Protein AF-A0A9P8IN24-F1 (afdb_monomer_lite)

Structure (mmCIF, N/CA/C/O backbone):
data_AF-A0A9P8IN24-F1
#
_entry.id   AF-A0A9P8IN24-F1
#
loop_
_atom_site.group_PDB
_atom_site.id
_atom_site.type_symbol
_atom_site.label_atom_id
_atom_site.label_alt_id
_atom_site.label_comp_id
_atom_site.label_asym_id
_atom_site.label_entity_id
_atom_site.label_seq_id
_atom_site.pdbx_PDB_ins_code
_atom_site.Cartn_x
_atom_site.Cartn_y
_atom_site.Cartn_z
_atom_site.occupancy
_atom_site.B_iso_or_equiv
_atom_site.auth_seq_id
_atom_site.auth_comp_id
_atom_site.auth_asym_id
_atom_site.auth_atom_id
_atom_site.pdbx_PDB_model_num
ATOM 1 N N . MET A 1 1 ? -4.190 -5.673 7.335 1.00 44.50 1 MET A N 1
ATOM 2 C CA . MET A 1 1 ? -2.999 -5.951 6.509 1.00 44.50 1 MET A CA 1
ATOM 3 C C . MET A 1 1 ? -2.130 -6.951 7.243 1.00 44.50 1 MET A C 1
ATOM 5 O O . MET A 1 1 ? -1.750 -6.686 8.377 1.00 44.50 1 MET A O 1
ATOM 9 N N . MET A 1 2 ? -1.876 -8.110 6.640 1.00 36.72 2 MET A N 1
ATOM 10 C CA . MET A 1 2 ? -1.011 -9.134 7.223 1.00 36.72 2 MET A CA 1
ATOM 11 C C . MET A 1 2 ? 0.446 -8.749 6.932 1.00 36.72 2 MET A C 1
ATOM 13 O O . MET A 1 2 ? 1.000 -9.100 5.894 1.00 36.72 2 MET A O 1
ATOM 17 N N . LEU A 1 3 ? 1.046 -7.959 7.823 1.00 47.75 3 LEU A N 1
ATOM 18 C CA . LEU A 1 3 ? 2.486 -7.701 7.822 1.00 47.75 3 LEU A CA 1
ATOM 19 C C . LEU A 1 3 ? 3.188 -9.000 8.223 1.00 47.75 3 LEU A C 1
ATOM 21 O O . LEU A 1 3 ? 3.448 -9.253 9.394 1.00 47.75 3 LEU A O 1
ATOM 25 N N . THR A 1 4 ? 3.452 -9.869 7.252 1.00 50.59 4 THR A N 1
ATOM 26 C CA . THR A 1 4 ? 4.328 -11.026 7.444 1.00 50.59 4 THR A CA 1
ATOM 27 C C . THR A 1 4 ? 5.759 -10.506 7.563 1.00 50.59 4 THR A C 1
ATOM 29 O O . THR A 1 4 ? 6.499 -10.431 6.580 1.00 50.59 4 THR A O 1
ATOM 32 N N . TYR A 1 5 ? 6.112 -10.079 8.776 1.00 53.22 5 TYR A N 1
ATOM 33 C CA . TYR A 1 5 ? 7.467 -9.743 9.200 1.00 53.22 5 TYR A CA 1
ATOM 34 C C . TYR A 1 5 ? 8.183 -11.049 9.554 1.00 53.22 5 TYR A C 1
ATOM 36 O O . TYR A 1 5 ? 8.359 -11.405 10.715 1.00 53.22 5 TYR A O 1
ATOM 44 N N . ARG A 1 6 ? 8.501 -11.835 8.525 1.00 48.81 6 ARG A N 1
ATOM 45 C CA . ARG A 1 6 ? 9.452 -12.939 8.646 1.00 48.81 6 ARG A CA 1
ATOM 46 C C . ARG A 1 6 ? 10.722 -12.479 7.957 1.00 48.81 6 ARG A C 1
ATOM 48 O O . ARG A 1 6 ? 10.637 -11.955 6.849 1.00 48.81 6 ARG A O 1
ATOM 55 N N . THR A 1 7 ? 11.863 -12.656 8.615 1.00 48.41 7 THR A N 1
ATOM 56 C CA . THR A 1 7 ? 13.175 -12.511 7.988 1.00 48.41 7 THR A CA 1
ATOM 57 C C . THR A 1 7 ? 13.209 -13.466 6.803 1.00 48.41 7 THR A C 1
ATOM 59 O O . THR A 1 7 ? 13.262 -14.687 6.958 1.00 48.41 7 THR A O 1
ATOM 62 N N . VAL A 1 8 ? 13.031 -12.916 5.605 1.00 53.28 8 VAL A N 1
ATOM 63 C CA . VAL A 1 8 ? 13.127 -13.694 4.379 1.00 53.28 8 VAL A CA 1
ATOM 64 C C . VAL A 1 8 ? 14.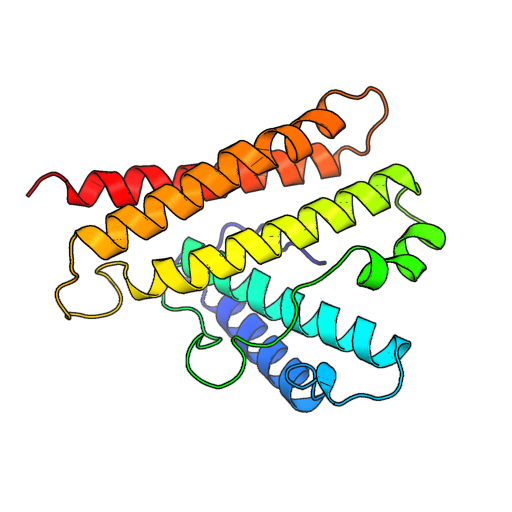601 -14.035 4.258 1.00 53.28 8 VAL A C 1
ATOM 66 O O . VAL A 1 8 ? 15.427 -13.155 4.033 1.00 53.28 8 VAL A O 1
ATOM 69 N N . SER A 1 9 ? 14.952 -15.299 4.495 1.00 53.91 9 SER A N 1
ATOM 70 C CA . SER A 1 9 ? 16.254 -15.791 4.060 1.00 53.91 9 SER A CA 1
ATOM 71 C C . SER A 1 9 ? 16.339 -15.517 2.562 1.00 53.91 9 SER A C 1
ATOM 73 O O . SER A 1 9 ? 15.400 -15.850 1.844 1.00 53.91 9 SER A O 1
ATOM 75 N N . PHE A 1 10 ? 17.426 -14.908 2.092 1.00 53.19 10 PHE A N 1
ATOM 76 C CA . PHE A 1 10 ? 17.627 -14.538 0.684 1.00 53.19 10 PHE A CA 1
ATOM 77 C C . PHE A 1 10 ? 17.391 -15.710 -0.298 1.00 53.19 10 PHE A C 1
ATOM 79 O O . PHE A 1 10 ? 17.065 -15.503 -1.463 1.00 53.19 10 PHE A O 1
ATOM 86 N N . MET A 1 11 ? 17.484 -16.953 0.190 1.00 52.72 11 MET A N 1
ATOM 87 C CA . MET A 1 11 ? 17.257 -18.183 -0.575 1.00 52.72 11 MET A CA 1
ATOM 88 C C . MET A 1 11 ? 15.786 -18.645 -0.618 1.00 52.72 11 MET A C 1
ATOM 90 O O . MET A 1 11 ? 15.438 -19.516 -1.417 1.00 52.72 11 MET A O 1
ATOM 94 N N . ASP A 1 12 ? 14.905 -18.098 0.224 1.00 65.69 12 ASP A N 1
ATOM 95 C CA . ASP A 1 12 ? 13.497 -18.490 0.285 1.00 65.69 12 ASP A CA 1
ATOM 96 C C . ASP A 1 12 ? 12.665 -17.685 -0.724 1.00 65.69 12 ASP A C 1
ATOM 98 O O . ASP A 1 12 ? 12.247 -16.559 -0.466 1.00 65.69 12 ASP A O 1
ATOM 102 N N . LYS A 1 13 ? 12.392 -18.279 -1.892 1.00 68.06 13 LYS A N 1
ATOM 103 C CA . LYS A 1 13 ? 11.553 -17.678 -2.947 1.00 68.06 13 LYS A CA 1
ATOM 104 C C . LYS A 1 13 ? 10.049 -17.726 -2.640 1.00 68.06 13 LYS A C 1
ATOM 106 O O . LYS A 1 13 ? 9.251 -17.181 -3.405 1.00 68.06 13 LYS A O 1
ATOM 111 N N . LYS A 1 14 ? 9.627 -18.356 -1.536 1.00 78.19 14 LYS A N 1
ATOM 112 C CA . LYS A 1 14 ? 8.202 -18.491 -1.179 1.00 78.19 14 LYS A CA 1
ATOM 113 C C . LYS A 1 14 ? 7.473 -17.146 -1.046 1.00 78.19 14 LYS A C 1
ATOM 115 O O . LYS A 1 14 ? 6.341 -17.069 -1.520 1.00 78.19 14 LYS A O 1
ATOM 120 N N . PRO A 1 15 ? 8.050 -16.074 -0.462 1.00 79.69 15 PRO A N 1
ATOM 121 C CA . PRO A 1 15 ? 7.359 -14.789 -0.347 1.00 79.69 15 PRO A CA 1
ATOM 122 C C . PRO A 1 15 ? 7.068 -14.141 -1.702 1.00 79.69 15 PRO A C 1
ATOM 124 O O . PRO A 1 15 ? 5.980 -13.600 -1.880 1.00 79.69 15 PRO A O 1
ATOM 127 N N . LEU A 1 16 ? 7.994 -14.246 -2.663 1.00 81.00 16 LEU A N 1
ATOM 128 C CA . LEU A 1 16 ? 7.791 -13.770 -4.036 1.00 81.00 16 LEU A CA 1
ATOM 129 C C . LEU A 1 16 ? 6.712 -14.582 -4.758 1.00 81.00 16 LEU A C 1
ATOM 131 O O . LEU A 1 16 ? 5.864 -14.009 -5.433 1.00 81.00 16 LEU A O 1
ATOM 135 N N . TYR A 1 17 ? 6.703 -15.905 -4.573 1.00 84.88 17 TYR A N 1
ATOM 136 C CA . TYR A 1 17 ? 5.678 -16.784 -5.140 1.00 84.88 17 TYR A CA 1
ATOM 137 C C . TYR A 1 17 ? 4.268 -16.417 -4.648 1.00 84.88 17 TYR A C 1
ATOM 139 O O . TYR A 1 17 ? 3.369 -16.175 -5.452 1.00 84.88 17 TYR A O 1
ATOM 147 N N . TRP A 1 18 ? 4.080 -16.291 -3.331 1.00 86.50 18 TRP A N 1
ATOM 148 C CA . TRP A 1 18 ? 2.784 -15.909 -2.760 1.00 86.50 18 TRP A CA 1
ATOM 149 C C . TRP A 1 18 ? 2.367 -14.488 -3.131 1.00 86.50 18 TRP A C 1
ATOM 151 O O . TRP A 1 18 ? 1.181 -14.228 -3.346 1.00 86.50 18 TRP A O 1
ATOM 161 N N . LEU A 1 19 ? 3.328 -13.569 -3.235 1.00 88.50 19 LEU A N 1
ATOM 162 C CA . LEU A 1 19 ? 3.063 -12.220 -3.713 1.00 88.50 19 LEU A CA 1
ATOM 163 C C . LEU A 1 19 ? 2.602 -12.234 -5.176 1.00 88.50 19 LEU A C 1
ATOM 165 O O . LEU A 1 19 ? 1.600 -11.599 -5.491 1.00 88.50 19 LEU A O 1
ATOM 169 N N . SER A 1 20 ? 3.274 -12.989 -6.047 1.00 88.31 20 SER A N 1
ATOM 170 C CA . SER A 1 20 ? 2.897 -13.134 -7.458 1.00 88.31 20 SER A CA 1
ATOM 171 C C . SER A 1 20 ? 1.467 -13.662 -7.609 1.00 88.31 20 SER A C 1
ATOM 173 O O . SER A 1 20 ? 0.666 -13.078 -8.340 1.00 88.31 20 SER A O 1
ATOM 175 N N . ILE A 1 21 ? 1.102 -14.685 -6.830 1.00 90.31 21 ILE A N 1
ATOM 176 C CA . ILE A 1 21 ? -0.271 -15.206 -6.770 1.00 90.31 21 ILE A CA 1
ATOM 177 C C . ILE A 1 21 ? -1.257 -14.134 -6.294 1.00 90.31 21 ILE A C 1
ATOM 179 O O . ILE A 1 21 ? -2.326 -13.966 -6.877 1.00 90.31 21 ILE A O 1
ATOM 183 N N . SER A 1 22 ? -0.906 -13.388 -5.248 1.00 89.50 22 SER A N 1
ATOM 184 C CA . SER A 1 22 ? -1.769 -12.332 -4.704 1.00 89.50 22 SER A CA 1
ATOM 185 C C . SER A 1 22 ? -2.013 -11.221 -5.728 1.00 89.50 22 SER A C 1
ATOM 187 O O . SER A 1 22 ? -3.149 -10.782 -5.899 1.00 89.50 22 SER A O 1
ATOM 189 N N . ILE A 1 23 ? -0.970 -10.811 -6.458 1.00 89.94 23 ILE A N 1
ATOM 190 C CA . ILE A 1 23 ? -1.066 -9.839 -7.555 1.00 89.94 23 ILE A CA 1
ATOM 191 C C . ILE A 1 23 ? -1.951 -10.388 -8.676 1.00 89.94 23 ILE A C 1
ATOM 193 O O . ILE A 1 23 ? -2.782 -9.650 -9.204 1.00 89.94 23 ILE A O 1
ATOM 197 N N . HIS A 1 24 ? -1.799 -11.667 -9.031 1.00 90.62 24 HIS A N 1
ATOM 198 C CA . HIS A 1 24 ? -2.633 -12.312 -10.042 1.00 90.62 24 HIS A CA 1
ATOM 199 C C . HIS A 1 24 ? -4.115 -12.255 -9.656 1.00 90.62 24 HIS A C 1
ATOM 201 O O . HIS A 1 24 ? -4.908 -11.698 -10.409 1.00 90.62 24 HIS A O 1
ATOM 207 N N . TYR A 1 25 ? -4.479 -12.708 -8.453 1.00 92.69 25 TYR A N 1
ATOM 208 C CA . TYR A 1 25 ? -5.866 -12.649 -7.983 1.00 92.69 25 TYR A CA 1
ATOM 209 C C . TYR A 1 25 ? -6.401 -11.220 -7.862 1.00 92.69 25 TYR A C 1
ATOM 211 O O . TYR A 1 25 ? -7.556 -10.968 -8.199 1.00 92.69 25 TYR A O 1
ATOM 219 N N . ALA A 1 26 ? -5.574 -10.266 -7.425 1.00 91.31 26 ALA A N 1
ATOM 220 C CA . ALA A 1 26 ? -5.965 -8.861 -7.390 1.00 91.31 26 ALA A CA 1
ATOM 221 C C . ALA A 1 26 ? -6.275 -8.331 -8.800 1.00 91.31 26 ALA A C 1
ATOM 223 O O . ALA A 1 26 ? -7.262 -7.621 -8.985 1.00 91.31 26 ALA A O 1
ATOM 224 N N . LYS A 1 27 ? -5.482 -8.706 -9.812 1.00 90.00 27 LYS A N 1
ATOM 225 C CA . LYS A 1 27 ? -5.756 -8.358 -11.213 1.00 90.00 27 LYS A CA 1
ATOM 226 C C . LYS A 1 27 ? -7.018 -9.038 -11.741 1.00 90.00 27 LYS A C 1
ATOM 228 O O . LYS A 1 27 ? -7.811 -8.355 -12.373 1.00 90.00 27 LYS A O 1
ATOM 233 N N . SER A 1 28 ? -7.233 -10.318 -11.433 1.00 91.81 28 SER A N 1
ATOM 234 C CA . SER A 1 28 ? -8.449 -11.057 -11.807 1.00 91.81 28 SER A CA 1
ATOM 235 C C . SER A 1 28 ? -9.725 -10.474 -11.192 1.00 91.81 28 SER A C 1
ATOM 237 O O . SER A 1 28 ? -10.796 -10.625 -11.763 1.00 91.81 28 SER A O 1
ATOM 239 N N . ALA A 1 29 ? -9.619 -9.804 -10.043 1.00 90.69 29 ALA A N 1
ATOM 240 C CA . ALA A 1 29 ? -10.719 -9.080 -9.405 1.00 90.69 29 ALA A CA 1
ATOM 241 C C . ALA A 1 29 ? -10.854 -7.617 -9.883 1.00 90.69 29 ALA A C 1
ATOM 243 O O . ALA A 1 29 ? -11.542 -6.827 -9.240 1.00 90.69 29 ALA A O 1
ATOM 244 N N . ASP A 1 30 ? -10.152 -7.219 -10.950 1.00 89.06 30 ASP A N 1
ATOM 245 C CA . ASP A 1 30 ? -10.062 -5.838 -11.446 1.00 89.06 30 ASP A CA 1
ATOM 246 C C . ASP A 1 30 ? -9.597 -4.818 -10.395 1.00 89.06 30 ASP A C 1
ATOM 248 O O . ASP A 1 30 ? -9.884 -3.624 -10.492 1.00 89.06 30 ASP A O 1
ATOM 252 N N . ALA A 1 31 ? -8.830 -5.249 -9.388 1.00 88.12 31 ALA A N 1
ATOM 253 C CA . ALA A 1 31 ? -8.402 -4.355 -8.315 1.00 88.12 31 ALA A CA 1
ATOM 254 C C . ALA A 1 31 ? -7.477 -3.240 -8.814 1.00 88.12 31 ALA A C 1
ATOM 256 O O . ALA A 1 31 ? -7.505 -2.146 -8.269 1.00 88.12 31 ALA A O 1
ATOM 257 N N . HIS A 1 32 ? -6.705 -3.492 -9.873 1.00 86.56 32 HIS A N 1
ATOM 258 C CA . HIS A 1 32 ? -5.886 -2.487 -10.557 1.00 86.56 32 HIS A CA 1
ATOM 259 C C . HIS A 1 32 ? -6.717 -1.385 -11.244 1.00 86.56 32 HIS A C 1
ATOM 261 O O . HIS A 1 32 ? -6.263 -0.254 -11.347 1.00 86.56 32 HIS A O 1
ATOM 267 N N . ARG A 1 33 ? -7.970 -1.678 -11.621 1.00 86.31 33 ARG A N 1
ATOM 268 C CA . ARG A 1 33 ? -8.917 -0.743 -12.257 1.00 86.31 33 ARG A CA 1
ATOM 269 C C . ARG A 1 33 ? -10.019 -0.293 -11.302 1.00 86.31 33 ARG A C 1
ATOM 271 O O . ARG A 1 33 ? -11.137 0.013 -11.707 1.00 86.31 33 ARG A O 1
ATOM 278 N N . TYR A 1 34 ? -9.725 -0.237 -10.002 1.00 85.81 34 TYR A N 1
ATOM 279 C CA . TYR A 1 34 ? -10.711 0.125 -8.977 1.00 85.81 34 TYR A CA 1
ATOM 280 C C . TYR A 1 34 ? -11.407 1.476 -9.245 1.00 85.81 34 TYR A C 1
ATOM 282 O O . TYR A 1 34 ? -12.506 1.711 -8.745 1.00 85.81 34 TYR A O 1
ATOM 290 N N . TYR A 1 35 ? -10.778 2.384 -10.001 1.00 83.50 35 TYR A N 1
ATOM 291 C CA . TYR A 1 35 ? -11.337 3.687 -10.358 1.00 83.50 35 TYR A CA 1
ATOM 292 C C . TYR A 1 35 ? -12.544 3.598 -11.298 1.00 83.50 35 TYR A C 1
ATOM 294 O O . TYR A 1 35 ? -13.409 4.468 -11.200 1.00 83.50 35 TYR A O 1
ATOM 302 N N . GLU A 1 36 ? -12.635 2.546 -12.118 1.00 86.12 36 GLU A N 1
ATOM 303 C CA . GLU A 1 36 ? -13.737 2.286 -13.059 1.00 86.12 36 GLU A CA 1
ATOM 304 C C . GLU A 1 36 ? -15.015 1.807 -12.351 1.00 86.12 36 GLU A C 1
ATOM 306 O O . GLU A 1 36 ? -16.106 1.823 -12.922 1.00 86.12 36 GLU A O 1
ATOM 311 N N . LYS A 1 37 ? -14.909 1.383 -11.086 1.00 85.31 37 LYS A N 1
ATOM 312 C CA . LYS A 1 37 ? -16.044 0.863 -10.318 1.00 85.31 37 LYS A CA 1
ATOM 313 C C . LYS A 1 37 ? -16.949 2.001 -9.841 1.00 85.31 37 LYS A C 1
ATOM 315 O O . LYS A 1 37 ? -16.492 2.962 -9.217 1.00 85.31 37 LYS A O 1
ATOM 320 N N . GLN A 1 38 ? -18.250 1.849 -10.091 1.00 81.12 38 GLN A N 1
ATOM 321 C CA . GLN A 1 38 ? -19.279 2.814 -9.693 1.00 81.12 38 GLN A CA 1
ATOM 322 C C . GLN A 1 38 ? -19.643 2.709 -8.203 1.00 81.12 38 GLN A C 1
ATOM 324 O O . GLN A 1 38 ? -19.851 3.733 -7.550 1.00 81.12 38 GLN A O 1
ATOM 329 N N . ASP A 1 39 ? -19.686 1.495 -7.634 1.00 84.00 39 ASP A N 1
ATOM 330 C CA . ASP A 1 39 ? -19.956 1.326 -6.202 1.00 84.00 39 ASP A CA 1
ATOM 331 C C . ASP A 1 39 ? -18.776 1.844 -5.366 1.00 84.00 39 ASP A C 1
ATOM 333 O O . ASP A 1 39 ? -17.676 1.285 -5.358 1.00 84.00 39 ASP A O 1
ATOM 337 N N . THR A 1 40 ? -19.032 2.898 -4.587 1.00 83.75 40 THR A N 1
ATOM 338 C CA . THR A 1 40 ? -18.044 3.505 -3.686 1.00 83.75 40 THR A CA 1
ATOM 339 C C . THR A 1 40 ? -17.514 2.541 -2.626 1.00 83.75 40 THR A C 1
ATOM 341 O O . THR A 1 40 ? -16.426 2.767 -2.090 1.00 83.75 40 THR A O 1
ATOM 344 N N . ARG A 1 41 ? -18.270 1.500 -2.257 1.00 85.75 41 ARG A N 1
ATOM 345 C CA . ARG A 1 41 ? -17.850 0.525 -1.250 1.00 85.75 41 ARG A CA 1
ATOM 346 C C . ARG A 1 41 ? -16.927 -0.523 -1.860 1.00 85.75 41 ARG A C 1
ATOM 348 O O . ARG A 1 41 ? -15.833 -0.722 -1.335 1.00 85.75 41 ARG A O 1
ATOM 355 N N . GLU A 1 42 ? -17.329 -1.142 -2.966 1.00 87.56 42 GLU A N 1
ATOM 356 C CA . GLU A 1 42 ? -16.487 -2.073 -3.726 1.00 87.56 42 GLU A CA 1
ATOM 357 C C . GLU A 1 42 ? -15.174 -1.410 -4.168 1.00 87.56 42 GLU A C 1
ATOM 359 O O . GLU A 1 42 ? -14.092 -1.939 -3.904 1.00 87.56 42 GLU A O 1
ATOM 364 N N . LYS A 1 43 ? -15.254 -0.183 -4.702 1.00 88.88 43 LYS A N 1
ATOM 365 C CA . LYS A 1 43 ? -14.096 0.648 -5.059 1.00 88.88 43 LYS A CA 1
ATOM 366 C C . LYS A 1 43 ? -13.098 0.781 -3.912 1.00 88.88 43 LYS A C 1
ATOM 368 O O . LYS A 1 43 ? -11.900 0.605 -4.116 1.00 88.88 43 LYS A O 1
ATOM 373 N N . ARG A 1 44 ? -13.572 1.051 -2.690 1.00 89.00 44 ARG A N 1
ATOM 374 C CA . ARG A 1 44 ? -12.714 1.169 -1.498 1.00 89.00 44 ARG A CA 1
ATOM 375 C C . ARG A 1 44 ? -12.027 -0.148 -1.149 1.00 89.00 44 ARG A C 1
ATOM 377 O O . ARG A 1 44 ? -10.847 -0.136 -0.809 1.00 89.00 44 ARG A O 1
ATOM 384 N N . TYR A 1 45 ? -12.727 -1.277 -1.241 1.00 89.62 45 TYR A N 1
ATOM 385 C CA . TYR A 1 45 ? -12.131 -2.586 -0.965 1.00 89.62 45 TYR A CA 1
ATOM 386 C C . TYR A 1 45 ? -11.067 -2.967 -1.994 1.00 89.62 45 TYR A C 1
ATOM 388 O O . TYR A 1 45 ? -9.967 -3.358 -1.605 1.00 89.62 45 TYR A O 1
ATOM 396 N N . LEU A 1 46 ? -11.362 -2.786 -3.281 1.00 90.50 46 LEU A N 1
ATOM 397 C CA . LEU A 1 46 ? -10.431 -3.063 -4.373 1.00 90.50 46 LEU A CA 1
ATOM 398 C C . LEU A 1 46 ? -9.201 -2.157 -4.313 1.00 90.50 46 LEU A C 1
ATOM 400 O O . LEU A 1 46 ? -8.076 -2.644 -4.399 1.00 90.50 46 LEU A O 1
ATOM 404 N N . LYS A 1 47 ? -9.400 -0.863 -4.038 1.00 90.44 47 LYS A N 1
ATOM 405 C CA . LYS A 1 47 ? -8.307 0.090 -3.830 1.00 90.44 47 LYS A CA 1
ATOM 406 C C . LYS A 1 47 ? -7.384 -0.349 -2.694 1.00 90.44 47 LYS A C 1
ATOM 408 O O . LYS A 1 47 ? -6.169 -0.390 -2.867 1.00 90.44 47 LYS A O 1
ATOM 413 N N . ARG A 1 48 ? -7.942 -0.725 -1.536 1.00 90.69 48 ARG A N 1
ATOM 414 C CA . ARG A 1 48 ? -7.145 -1.248 -0.414 1.00 90.69 48 ARG A CA 1
ATOM 415 C C . ARG A 1 48 ? -6.408 -2.526 -0.792 1.00 90.69 48 ARG A C 1
ATOM 417 O O . ARG A 1 48 ? -5.234 -2.636 -0.466 1.00 90.69 48 ARG A O 1
ATOM 424 N N . LEU A 1 49 ? -7.068 -3.470 -1.462 1.00 90.69 49 LEU A N 1
ATOM 425 C CA . LEU A 1 49 ? -6.457 -4.729 -1.890 1.00 90.69 49 LEU A CA 1
ATOM 426 C C . LEU A 1 49 ? -5.263 -4.488 -2.823 1.00 90.69 49 LEU A C 1
ATOM 428 O O . LEU A 1 49 ? -4.196 -5.067 -2.622 1.00 90.69 49 LEU A O 1
ATOM 432 N N . TRP A 1 50 ? -5.427 -3.598 -3.801 1.00 91.25 50 TRP A N 1
ATOM 433 C CA . TRP A 1 50 ? -4.383 -3.261 -4.761 1.00 91.25 50 TRP A CA 1
ATOM 434 C C . TRP A 1 50 ? -3.174 -2.605 -4.092 1.00 91.25 50 TRP A C 1
ATOM 436 O O . TRP A 1 50 ? -2.051 -3.091 -4.223 1.00 91.25 50 TRP A O 1
ATOM 446 N N . TRP A 1 51 ? -3.406 -1.577 -3.273 1.00 89.81 51 TRP A N 1
ATOM 447 C CA . TRP A 1 51 ? -2.337 -0.899 -2.538 1.00 89.81 51 TRP A CA 1
ATOM 448 C C . TRP A 1 51 ? -1.662 -1.796 -1.487 1.00 89.81 51 TRP A C 1
ATOM 450 O O . TRP A 1 51 ? -0.468 -1.647 -1.245 1.00 89.81 51 TRP A O 1
ATOM 460 N N . CYS A 1 52 ? -2.362 -2.792 -0.920 1.00 89.12 52 CYS A N 1
ATOM 461 C CA . CYS A 1 52 ? -1.717 -3.836 -0.110 1.00 89.12 52 CYS A CA 1
ATOM 462 C C . CYS A 1 52 ? -0.684 -4.627 -0.925 1.00 89.12 52 CYS A C 1
ATOM 464 O O . CYS A 1 52 ? 0.397 -4.922 -0.415 1.00 89.12 52 CYS A O 1
ATOM 466 N N . CYS A 1 53 ? -1.022 -4.990 -2.167 1.00 89.50 53 CYS A N 1
ATOM 467 C CA . CYS A 1 53 ? -0.132 -5.747 -3.042 1.00 89.50 53 CYS A CA 1
ATOM 468 C C . CYS A 1 53 ? 1.083 -4.908 -3.447 1.00 89.50 53 CYS A C 1
ATOM 470 O O . CYS A 1 53 ? 2.203 -5.396 -3.328 1.00 89.50 53 CYS A O 1
ATOM 472 N N . ILE A 1 54 ? 0.872 -3.643 -3.835 1.00 87.25 54 ILE A N 1
ATOM 473 C CA . ILE A 1 54 ? 1.957 -2.702 -4.159 1.00 87.25 54 ILE A CA 1
ATOM 474 C C . ILE A 1 54 ? 2.888 -2.535 -2.961 1.00 87.25 54 ILE A C 1
ATOM 476 O O . ILE A 1 54 ? 4.086 -2.770 -3.079 1.00 87.25 54 ILE A O 1
ATOM 480 N N . LEU A 1 55 ? 2.352 -2.192 -1.788 1.00 86.25 55 LEU A N 1
ATOM 481 C CA . LEU A 1 55 ? 3.169 -1.980 -0.597 1.00 86.25 55 LEU A CA 1
ATOM 482 C C . LEU A 1 55 ? 4.012 -3.218 -0.261 1.00 86.25 55 LEU A C 1
ATOM 484 O O . LEU A 1 55 ? 5.203 -3.113 0.035 1.00 86.25 55 LEU A O 1
ATOM 488 N N . ARG A 1 56 ? 3.405 -4.409 -0.328 1.00 85.81 56 ARG A N 1
ATOM 489 C CA . ARG A 1 56 ? 4.109 -5.663 -0.046 1.00 85.81 56 ARG A CA 1
ATOM 490 C C . ARG A 1 56 ? 5.197 -5.957 -1.075 1.00 85.81 56 ARG A C 1
ATOM 492 O O . ARG A 1 56 ? 6.260 -6.429 -0.682 1.00 85.81 56 ARG A O 1
ATOM 499 N N . ASP A 1 57 ? 4.934 -5.677 -2.346 1.00 86.56 57 ASP A N 1
ATOM 500 C CA . ASP A 1 57 ? 5.894 -5.811 -3.439 1.00 86.56 57 ASP A CA 1
ATOM 501 C C . ASP A 1 57 ? 7.108 -4.905 -3.243 1.00 86.56 57 ASP A C 1
ATOM 503 O O . ASP A 1 57 ? 8.235 -5.383 -3.276 1.00 86.56 57 ASP A O 1
ATOM 507 N N . ARG A 1 58 ? 6.894 -3.631 -2.906 1.00 85.19 58 ARG A N 1
ATOM 508 C CA . ARG A 1 58 ? 7.976 -2.660 -2.681 1.00 85.19 58 ARG A CA 1
ATOM 509 C C . ARG A 1 58 ? 8.829 -2.994 -1.458 1.00 85.19 58 ARG A C 1
ATOM 511 O O . ARG A 1 58 ? 10.051 -2.936 -1.532 1.00 85.19 58 ARG A O 1
ATOM 518 N N . ILE A 1 59 ? 8.207 -3.421 -0.357 1.00 82.88 59 ILE A N 1
ATOM 519 C CA . ILE A 1 59 ? 8.939 -3.867 0.841 1.00 82.88 59 ILE A CA 1
ATOM 520 C C . ILE A 1 59 ? 9.749 -5.139 0.552 1.00 82.88 59 ILE A C 1
ATOM 522 O O . ILE A 1 59 ? 10.886 -5.257 1.006 1.00 82.88 59 ILE A O 1
ATOM 526 N N . LEU A 1 60 ? 9.184 -6.104 -0.186 1.00 82.00 60 LEU A N 1
ATOM 527 C CA . LEU A 1 60 ? 9.903 -7.331 -0.544 1.00 82.00 60 LEU A CA 1
ATOM 528 C C . LEU A 1 60 ? 11.039 -7.061 -1.530 1.00 82.00 60 LEU A C 1
ATOM 530 O O . LEU A 1 60 ? 12.118 -7.615 -1.358 1.00 82.00 60 LEU A O 1
ATOM 534 N N . ALA A 1 61 ? 10.821 -6.189 -2.507 1.00 81.00 61 ALA A N 1
ATOM 535 C CA . ALA A 1 61 ? 11.833 -5.751 -3.455 1.00 81.00 61 ALA A CA 1
ATOM 536 C C . ALA A 1 61 ? 12.997 -5.037 -2.748 1.00 81.00 61 ALA A C 1
ATOM 538 O O . ALA A 1 61 ? 14.155 -5.352 -3.018 1.00 81.00 61 ALA A O 1
ATOM 539 N N . LEU A 1 62 ? 12.701 -4.184 -1.758 1.00 78.94 62 LEU A N 1
ATOM 540 C CA . LEU A 1 62 ? 13.711 -3.586 -0.884 1.00 78.94 62 LEU A CA 1
ATOM 541 C C . LEU A 1 62 ? 14.492 -4.649 -0.102 1.00 78.94 62 LEU A C 1
ATOM 543 O O . LEU A 1 62 ? 15.718 -4.619 -0.083 1.00 78.94 62 LEU A O 1
ATOM 547 N N . ALA A 1 63 ? 13.800 -5.603 0.522 1.00 76.88 63 ALA A N 1
ATOM 548 C CA . ALA A 1 63 ? 14.435 -6.633 1.342 1.00 76.88 63 ALA A CA 1
ATOM 549 C C . ALA A 1 63 ? 15.281 -7.632 0.529 1.00 76.88 63 ALA A C 1
ATOM 551 O O . ALA A 1 63 ? 16.281 -8.142 1.031 1.00 76.88 63 ALA A O 1
ATOM 552 N N . LEU A 1 64 ? 14.866 -7.934 -0.704 1.00 76.75 64 LEU A N 1
ATOM 553 C CA . LEU A 1 64 ? 15.515 -8.902 -1.592 1.00 76.75 64 LEU A CA 1
ATOM 554 C C . LEU A 1 64 ? 16.460 -8.261 -2.606 1.00 76.75 64 LEU A C 1
ATOM 556 O O . LEU A 1 64 ? 17.107 -8.995 -3.348 1.00 76.75 64 LEU A O 1
ATOM 560 N N . HIS A 1 65 ? 16.557 -6.930 -2.627 1.00 72.75 65 HIS A N 1
ATOM 561 C CA . HIS A 1 65 ? 17.375 -6.179 -3.579 1.00 72.75 65 HIS A CA 1
ATOM 562 C C . HIS A 1 65 ? 17.048 -6.483 -5.043 1.00 72.75 65 HIS A C 1
ATOM 564 O O . HIS A 1 65 ? 17.931 -6.690 -5.874 1.00 72.75 65 HIS A O 1
ATOM 570 N N . GLN A 1 66 ? 15.761 -6.566 -5.354 1.00 74.44 66 GLN A N 1
ATOM 571 C CA . GLN A 1 66 ? 15.282 -6.905 -6.688 1.00 74.44 66 GLN A CA 1
ATOM 572 C C . GLN A 1 66 ? 14.349 -5.825 -7.208 1.00 74.44 66 GLN A C 1
ATOM 574 O O . GLN A 1 66 ? 13.822 -5.014 -6.447 1.00 74.44 66 GLN A O 1
ATOM 579 N N . SER A 1 67 ? 14.112 -5.835 -8.518 1.00 76.62 67 SER A N 1
ATOM 580 C CA . SER A 1 67 ? 13.060 -5.012 -9.098 1.00 76.62 67 SER A CA 1
ATOM 581 C C . SER A 1 67 ? 11.699 -5.432 -8.538 1.00 76.62 67 SER A C 1
ATOM 583 O O . SER A 1 67 ? 11.430 -6.632 -8.429 1.00 76.62 67 SER A O 1
ATOM 585 N N . PRO A 1 68 ? 10.815 -4.474 -8.235 1.00 81.94 68 PRO A N 1
ATOM 586 C CA . PRO A 1 68 ? 9.441 -4.792 -7.886 1.00 81.94 68 PRO A CA 1
ATOM 587 C C . PRO A 1 68 ? 8.715 -5.540 -9.015 1.00 81.94 68 PRO A C 1
ATOM 589 O O . PRO A 1 68 ? 8.931 -5.259 -10.196 1.00 81.94 68 PRO A O 1
ATOM 592 N N . LEU A 1 69 ? 7.821 -6.469 -8.666 1.00 81.25 69 LEU A N 1
ATOM 593 C CA . LEU A 1 69 ? 7.017 -7.233 -9.626 1.00 81.25 69 LEU A CA 1
ATOM 594 C C . LEU A 1 69 ? 5.945 -6.363 -10.298 1.00 81.25 69 LEU A C 1
ATOM 596 O O . LEU A 1 69 ? 5.578 -6.596 -11.452 1.00 81.25 69 LEU A O 1
ATOM 600 N N . VAL A 1 70 ? 5.410 -5.369 -9.584 1.00 81.25 70 VAL A N 1
ATOM 601 C CA . VAL A 1 70 ? 4.446 -4.409 -10.132 1.00 81.25 70 VAL A CA 1
ATOM 602 C C . VAL A 1 70 ? 5.218 -3.268 -10.792 1.00 81.25 70 VAL A C 1
ATOM 604 O O . VAL A 1 70 ? 5.757 -2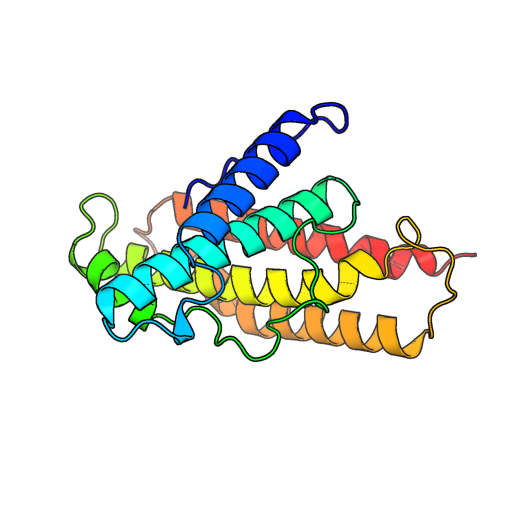.401 -10.104 1.00 81.25 70 VAL A O 1
ATOM 607 N N . ASN A 1 71 ? 5.269 -3.269 -12.126 1.00 69.06 71 ASN A N 1
ATOM 608 C CA . ASN A 1 71 ? 6.012 -2.277 -12.903 1.00 69.06 71 ASN A CA 1
ATOM 609 C C . ASN A 1 71 ? 5.391 -0.864 -12.765 1.00 69.06 71 ASN A C 1
ATOM 611 O O . ASN A 1 71 ? 4.200 -0.719 -13.054 1.00 69.06 71 ASN A O 1
ATOM 615 N N . PRO A 1 72 ? 6.165 0.166 -12.372 1.00 54.25 72 PRO A N 1
ATOM 616 C CA . PRO A 1 72 ? 5.687 1.550 -12.290 1.00 54.25 72 PRO A CA 1
ATOM 617 C C . PRO A 1 72 ? 5.272 2.152 -13.645 1.00 54.25 72 PRO A C 1
ATOM 619 O O . PRO A 1 72 ? 4.368 2.978 -13.687 1.00 54.25 72 PRO A O 1
ATOM 622 N N . GLY A 1 73 ? 5.874 1.722 -14.761 1.00 48.88 73 GLY A N 1
ATOM 623 C CA . GLY A 1 73 ? 5.677 2.364 -16.071 1.00 48.88 73 GLY A CA 1
ATOM 624 C C . GLY A 1 73 ? 4.557 1.796 -16.946 1.00 48.88 73 GLY A C 1
ATOM 625 O O . GLY A 1 73 ? 4.354 2.282 -18.052 1.00 48.88 73 GLY A O 1
ATOM 626 N N . ALA A 1 74 ? 3.862 0.741 -16.511 1.00 46.50 74 ALA A N 1
ATOM 627 C CA . ALA A 1 74 ? 3.027 -0.039 -17.423 1.00 46.50 74 ALA A CA 1
ATOM 628 C C . ALA A 1 74 ? 1.537 0.323 -17.444 1.00 46.50 74 ALA A C 1
ATOM 630 O O . ALA A 1 74 ? 0.884 -0.209 -18.331 1.00 46.50 74 ALA A O 1
ATOM 631 N N . ASN A 1 75 ? 0.986 1.147 -16.526 1.00 44.09 75 ASN A N 1
ATOM 632 C CA . ASN A 1 75 ? -0.387 1.664 -16.717 1.00 44.09 75 ASN A CA 1
ATOM 633 C C . ASN A 1 75 ? -0.964 2.724 -15.748 1.00 44.09 75 ASN A C 1
ATOM 635 O O . ASN A 1 75 ? -1.985 3.289 -16.114 1.00 44.09 75 ASN A O 1
ATOM 639 N N . ASP A 1 76 ? -0.437 3.015 -14.548 1.00 49.44 76 ASP A N 1
ATOM 640 C CA . ASP A 1 76 ? -1.321 3.592 -13.502 1.00 49.44 76 ASP A CA 1
ATOM 641 C C . ASP A 1 76 ? -0.735 4.712 -12.607 1.00 49.44 76 ASP A C 1
ATOM 643 O O . ASP A 1 76 ? -1.193 4.894 -11.479 1.00 49.44 76 ASP A O 1
ATOM 647 N N . THR A 1 77 ? 0.207 5.543 -13.071 1.00 46.34 77 THR A N 1
ATOM 648 C CA . THR A 1 77 ? 0.716 6.699 -12.279 1.00 46.34 77 THR A CA 1
ATOM 649 C C . THR A 1 77 ? -0.341 7.792 -12.012 1.00 46.34 77 THR A C 1
ATOM 651 O O . THR A 1 77 ? -0.083 8.751 -11.294 1.00 46.34 77 THR A O 1
ATOM 654 N N . SER A 1 78 ? -1.556 7.661 -12.559 1.00 53.97 78 SER A N 1
ATOM 655 C CA . SER A 1 78 ? -2.692 8.567 -12.306 1.00 53.97 78 SER A CA 1
ATOM 656 C C . SER A 1 78 ? -3.684 8.030 -11.257 1.00 53.97 78 SER A C 1
ATOM 658 O O . SER A 1 78 ? -4.693 8.665 -10.945 1.00 53.97 78 SER A O 1
ATOM 660 N N . CYS A 1 79 ? -3.425 6.852 -10.683 1.00 65.62 79 CYS A N 1
ATOM 661 C CA . CYS A 1 79 ? -4.328 6.243 -9.714 1.00 65.62 79 CYS A CA 1
ATOM 662 C C . CYS A 1 79 ? -4.205 6.899 -8.324 1.00 65.62 79 CYS A C 1
ATOM 664 O O . CYS A 1 79 ? -3.137 6.838 -7.716 1.00 65.62 79 CYS A O 1
ATOM 666 N N . PRO A 1 80 ? -5.291 7.451 -7.746 1.00 76.12 80 PRO A N 1
ATOM 667 C CA . PRO A 1 80 ? -5.223 8.114 -6.447 1.00 76.12 80 PRO A CA 1
ATOM 668 C C . PRO A 1 80 ? -4.797 7.155 -5.325 1.00 76.12 80 PRO A C 1
ATOM 670 O O . PRO A 1 80 ? -5.373 6.082 -5.135 1.00 76.12 80 PRO A O 1
ATOM 673 N N . MET A 1 81 ? -3.825 7.572 -4.516 1.00 82.75 81 MET A N 1
ATOM 674 C CA . MET A 1 81 ? -3.350 6.802 -3.365 1.00 82.75 81 MET A CA 1
ATOM 675 C C . MET A 1 81 ? -4.439 6.606 -2.295 1.00 82.75 81 MET A C 1
ATOM 677 O O . MET A 1 81 ? -5.473 7.284 -2.292 1.00 82.75 81 MET A O 1
ATOM 681 N N . LEU A 1 82 ? -4.244 5.636 -1.394 1.00 87.38 82 LEU A N 1
ATOM 682 C CA . LEU A 1 82 ? -5.106 5.429 -0.230 1.00 87.38 82 LEU A CA 1
ATOM 683 C C . LEU A 1 82 ? -5.276 6.705 0.602 1.00 87.38 82 LEU A C 1
ATOM 685 O O . LEU A 1 82 ? -4.339 7.448 0.853 1.00 87.38 82 LEU A O 1
ATOM 689 N N . SER A 1 83 ? -6.502 6.910 1.064 1.00 88.94 83 SER A N 1
ATOM 690 C CA . SER A 1 83 ? -6.933 8.023 1.903 1.00 88.94 83 SER A CA 1
ATOM 691 C C . SER A 1 83 ? -7.611 7.492 3.162 1.00 88.94 83 SER A C 1
ATOM 693 O O . SER A 1 83 ? -8.085 6.354 3.203 1.00 88.94 83 SER A O 1
ATOM 695 N N . ILE A 1 84 ? -7.748 8.324 4.195 1.00 86.69 84 ILE A N 1
ATOM 696 C CA . ILE A 1 84 ? -8.413 7.907 5.439 1.00 86.69 84 ILE A CA 1
ATOM 697 C C . ILE A 1 84 ? -9.879 7.494 5.213 1.00 86.69 84 ILE A C 1
ATOM 699 O O . ILE A 1 84 ? -10.388 6.579 5.864 1.00 86.69 84 ILE A O 1
ATOM 703 N N . ASN A 1 85 ? -10.539 8.104 4.224 1.00 87.00 85 ASN A N 1
ATOM 704 C CA . ASN A 1 85 ? -11.916 7.799 3.828 1.00 87.00 85 ASN A CA 1
ATOM 705 C C . ASN A 1 85 ? -12.066 6.381 3.284 1.00 87.00 85 ASN A C 1
ATOM 707 O O . ASN A 1 85 ? -13.127 5.759 3.436 1.00 87.00 85 ASN A O 1
ATOM 711 N N . ASP A 1 86 ? -10.988 5.845 2.707 1.00 87.69 86 ASP A N 1
ATOM 712 C CA . ASP A 1 86 ? -10.962 4.463 2.274 1.00 87.69 86 ASP A CA 1
ATOM 713 C C . ASP A 1 86 ? -11.139 3.538 3.472 1.00 87.69 86 ASP A C 1
ATOM 715 O O . ASP A 1 86 ? -11.774 2.512 3.282 1.00 87.69 86 ASP A O 1
ATOM 719 N N . PHE A 1 87 ? -10.720 3.927 4.690 1.00 87.19 87 PHE A N 1
ATOM 720 C CA . PHE A 1 87 ? -10.786 3.173 5.956 1.00 87.19 87 PHE A CA 1
ATOM 721 C C . PHE A 1 87 ? -12.001 3.465 6.854 1.00 87.19 87 PHE A C 1
ATOM 723 O O . PHE A 1 87 ? -12.217 2.747 7.833 1.00 87.19 87 PHE A O 1
ATOM 730 N N . ALA A 1 88 ? -12.844 4.445 6.512 1.00 84.94 88 ALA A N 1
ATOM 731 C CA . ALA A 1 88 ? -13.891 4.986 7.393 1.00 84.94 88 ALA A CA 1
ATOM 732 C C . ALA A 1 88 ? -14.818 3.931 8.037 1.00 84.94 88 ALA A C 1
ATOM 734 O O . ALA A 1 88 ? -15.155 4.020 9.217 1.00 84.94 88 ALA A O 1
ATOM 735 N N . HIS A 1 89 ? -15.218 2.905 7.281 1.00 82.12 89 HIS A N 1
ATOM 736 C CA . HIS A 1 89 ? -16.072 1.829 7.796 1.00 82.12 89 HIS A CA 1
ATOM 737 C C . HIS A 1 89 ? -15.335 0.892 8.770 1.00 82.12 89 HIS A C 1
ATOM 739 O O . HIS A 1 89 ? -15.935 0.366 9.704 1.00 82.12 89 HIS A O 1
ATOM 745 N N . GLU A 1 90 ? -14.039 0.665 8.554 1.00 81.94 90 GLU A N 1
ATOM 746 C CA . GLU A 1 90 ? -13.230 -0.240 9.377 1.00 81.94 90 GLU A CA 1
ATOM 747 C C . GLU A 1 90 ? -12.841 0.409 10.708 1.00 81.94 90 GLU A C 1
ATOM 749 O O . GLU A 1 90 ? -12.843 -0.262 11.738 1.00 81.94 90 GLU A O 1
ATOM 754 N N . ILE A 1 91 ? -12.578 1.720 10.693 1.00 83.31 91 ILE A N 1
ATOM 755 C CA . ILE A 1 91 ? -12.249 2.510 11.887 1.00 83.31 91 ILE A CA 1
ATOM 756 C C . ILE A 1 91 ? -13.385 2.444 12.917 1.00 83.31 91 ILE A C 1
ATOM 758 O O . ILE A 1 91 ? -13.136 2.238 14.100 1.00 83.31 91 ILE A O 1
ATOM 762 N N . LYS A 1 92 ? -14.643 2.531 12.466 1.00 78.19 92 LYS A N 1
ATOM 763 C CA . LYS A 1 92 ? -15.821 2.548 13.351 1.00 78.19 92 LYS A CA 1
ATOM 764 C C . LYS A 1 92 ? -16.283 1.169 13.835 1.00 78.19 92 LYS A C 1
ATOM 766 O O . LYS A 1 92 ? -17.036 1.099 14.798 1.00 78.19 92 LYS A O 1
ATOM 771 N N . LYS A 1 93 ? -15.894 0.081 13.159 1.00 82.12 93 LYS A N 1
ATOM 772 C CA . LYS A 1 93 ? -16.409 -1.282 13.424 1.00 82.12 93 LYS A CA 1
ATOM 773 C C . LYS A 1 93 ? -15.346 -2.277 13.896 1.00 82.12 93 LYS A C 1
ATOM 775 O O . LYS A 1 93 ? -15.612 -3.476 13.972 1.00 82.12 93 LYS A O 1
ATOM 780 N N . SER A 1 94 ? -14.135 -1.804 14.176 1.00 80.94 94 SER A N 1
ATOM 781 C CA . SER A 1 94 ? -13.046 -2.642 14.672 1.00 80.94 94 SER A CA 1
ATOM 782 C C . SER A 1 94 ? -13.385 -3.216 16.054 1.00 80.94 94 SER A C 1
ATOM 784 O O . SER A 1 94 ? -13.694 -2.472 16.976 1.00 80.94 94 SER A O 1
ATOM 786 N N . ARG A 1 95 ? -13.304 -4.546 16.199 1.00 81.25 95 ARG A N 1
ATOM 787 C CA . ARG A 1 95 ? -13.471 -5.254 17.488 1.00 81.25 95 ARG A CA 1
ATOM 788 C C . ARG A 1 95 ? -12.160 -5.441 18.260 1.00 81.25 95 ARG A C 1
ATOM 790 O O . ARG A 1 95 ? -12.187 -5.909 19.388 1.00 81.25 95 ARG A O 1
ATOM 797 N N . VAL A 1 96 ? -11.026 -5.149 17.620 1.00 79.38 96 VAL A N 1
ATOM 798 C CA . VAL A 1 96 ? -9.674 -5.445 18.135 1.00 79.38 96 VAL A CA 1
ATOM 799 C C . VAL A 1 96 ? -8.962 -4.171 18.573 1.00 79.38 96 VAL A C 1
ATOM 801 O O . VAL A 1 96 ? -8.372 -4.122 19.642 1.00 79.38 96 VAL A O 1
ATOM 804 N N . TYR A 1 97 ? -9.032 -3.136 17.742 1.00 79.06 97 TYR A N 1
ATOM 805 C CA . TYR A 1 97 ? -8.446 -1.826 18.008 1.00 79.06 97 TYR A CA 1
ATOM 806 C C . TYR A 1 97 ? -9.532 -0.825 18.372 1.00 79.06 97 TYR A C 1
ATOM 808 O O . TYR A 1 97 ? -10.586 -0.828 17.724 1.00 79.06 97 TYR A O 1
ATOM 816 N N . GLY A 1 98 ? -9.240 0.055 19.333 1.00 81.38 98 GLY A N 1
ATOM 817 C CA . GLY A 1 98 ? -10.061 1.231 19.598 1.00 81.38 98 GLY A CA 1
ATOM 818 C C . GLY A 1 98 ? -10.101 2.172 18.391 1.00 81.38 98 GLY A C 1
ATOM 819 O O . GLY A 1 98 ? -9.276 2.078 17.479 1.00 81.38 98 GLY A O 1
ATOM 820 N N . HIS A 1 99 ? -11.062 3.098 18.378 1.00 83.06 99 HIS A N 1
ATOM 821 C CA . HIS A 1 99 ? -11.245 4.041 17.268 1.00 83.06 99 HIS A CA 1
ATOM 822 C C . HIS A 1 99 ? -9.959 4.825 16.954 1.00 83.06 99 HIS A C 1
ATOM 824 O O . HIS A 1 99 ? -9.558 4.917 15.795 1.00 83.06 99 HIS A O 1
ATOM 830 N N . VAL A 1 100 ? -9.294 5.337 17.995 1.00 81.19 100 VAL A N 1
ATOM 831 C CA . VAL A 1 100 ? -8.050 6.115 17.881 1.00 81.19 100 VAL A CA 1
ATOM 832 C C . VAL A 1 100 ? -6.916 5.252 17.326 1.00 81.19 100 VAL A C 1
ATOM 834 O O . VAL A 1 100 ? -6.351 5.598 16.293 1.00 81.19 100 VAL A O 1
ATOM 837 N N . ASP A 1 101 ? -6.658 4.080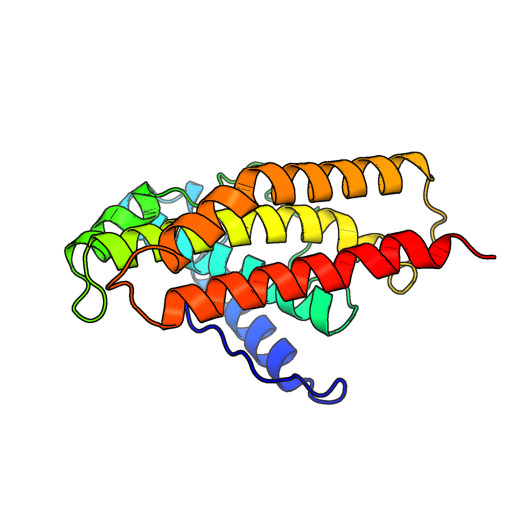 17.918 1.00 79.38 101 ASP A N 1
ATOM 838 C CA . ASP A 1 101 ? -5.616 3.162 17.436 1.00 79.38 101 ASP A CA 1
ATOM 839 C C . ASP A 1 101 ? -5.843 2.767 15.973 1.00 79.38 101 ASP A C 1
ATOM 841 O O . ASP A 1 101 ? -4.910 2.714 15.172 1.00 79.38 101 ASP A O 1
ATOM 845 N N . LYS A 1 102 ? -7.097 2.494 15.594 1.00 84.62 102 LYS A N 1
ATOM 846 C CA . LYS A 1 102 ? -7.434 2.073 14.234 1.00 84.62 102 LYS A CA 1
ATOM 847 C C . LYS A 1 102 ? -7.246 3.195 13.220 1.00 84.62 102 LYS A C 1
ATOM 849 O O . LYS A 1 102 ? -6.803 2.930 12.101 1.00 84.62 102 LYS A O 1
ATOM 854 N N . GLN A 1 103 ? -7.561 4.427 13.609 1.00 84.88 103 GLN A N 1
ATOM 855 C CA . GLN A 1 103 ? -7.304 5.616 12.809 1.00 84.88 103 GLN A CA 1
ATOM 856 C C . GLN A 1 103 ? -5.798 5.838 12.621 1.00 84.88 103 GLN A C 1
ATOM 858 O O . GLN A 1 103 ? -5.362 6.061 11.493 1.00 84.88 103 GLN A O 1
ATOM 863 N N . THR A 1 104 ? -4.997 5.677 13.676 1.00 81.38 104 THR A N 1
ATOM 864 C CA . THR A 1 104 ? -3.531 5.746 13.588 1.00 81.38 104 THR A CA 1
ATOM 865 C C . THR A 1 104 ? -2.967 4.645 12.691 1.00 81.38 104 THR A C 1
ATOM 867 O O . THR A 1 104 ? -2.130 4.918 11.838 1.00 81.38 104 THR A O 1
ATOM 870 N N . ILE A 1 105 ? -3.459 3.406 12.797 1.00 80.69 105 ILE A N 1
ATOM 871 C CA . ILE A 1 105 ? -3.047 2.310 11.902 1.00 80.69 105 ILE A CA 1
ATOM 872 C C . ILE A 1 105 ? -3.362 2.650 10.441 1.00 80.69 105 ILE A C 1
ATOM 874 O O . ILE A 1 105 ? -2.543 2.390 9.563 1.00 80.69 105 ILE A O 1
ATOM 878 N N . ALA A 1 106 ? -4.531 3.230 10.164 1.00 85.75 106 ALA A N 1
ATOM 879 C CA . ALA A 1 106 ? -4.888 3.644 8.811 1.00 85.75 106 ALA A CA 1
ATOM 880 C C . ALA A 1 106 ? -3.952 4.747 8.285 1.00 85.75 106 ALA A C 1
ATOM 882 O O . ALA A 1 106 ? -3.520 4.667 7.138 1.00 85.75 106 ALA A O 1
ATOM 883 N N . GLN A 1 107 ? -3.582 5.721 9.122 1.00 84.50 107 GLN A N 1
ATOM 884 C CA . GLN A 1 107 ? -2.592 6.748 8.775 1.00 84.50 107 GLN A CA 1
ATOM 885 C C . GLN A 1 107 ? -1.221 6.134 8.474 1.00 84.50 107 GLN A C 1
ATOM 887 O O . GLN A 1 107 ? -0.655 6.406 7.423 1.00 84.50 107 GLN A O 1
ATOM 892 N N . ILE A 1 108 ? -0.731 5.236 9.334 1.00 80.94 108 ILE A N 1
ATOM 893 C CA . ILE A 1 108 ? 0.532 4.511 9.128 1.00 80.94 108 ILE A CA 1
ATOM 894 C C . ILE A 1 108 ? 0.537 3.779 7.781 1.00 80.94 108 ILE A C 1
ATOM 896 O O . ILE A 1 108 ? 1.530 3.803 7.063 1.00 80.94 108 ILE A O 1
ATOM 900 N N . VAL A 1 109 ? -0.574 3.132 7.425 1.00 83.31 109 VAL A N 1
ATOM 901 C CA . VAL A 1 109 ? -0.709 2.425 6.146 1.00 83.31 109 VAL A CA 1
ATOM 902 C C . VAL A 1 109 ? -0.648 3.377 4.951 1.00 83.31 109 VAL A C 1
ATOM 904 O O . VAL A 1 109 ? -0.007 3.045 3.957 1.00 83.31 109 VAL A O 1
ATOM 907 N N . ILE A 1 110 ? -1.308 4.533 5.031 1.00 86.94 110 ILE A N 1
ATOM 908 C CA . ILE A 1 110 ? -1.288 5.554 3.972 1.00 86.94 110 ILE A CA 1
ATOM 909 C C . ILE A 1 110 ? 0.142 6.034 3.749 1.00 86.94 110 ILE A C 1
ATOM 911 O O . ILE A 1 110 ? 0.641 5.985 2.631 1.00 86.94 110 ILE A O 1
ATOM 915 N N . ILE A 1 111 ? 0.829 6.369 4.833 1.00 83.19 111 ILE A N 1
ATOM 916 C CA . ILE A 1 111 ? 2.218 6.806 4.797 1.00 83.19 111 ILE A CA 1
ATOM 917 C C . ILE A 1 111 ? 3.140 5.723 4.217 1.00 83.19 111 ILE A C 1
ATOM 919 O O . ILE A 1 111 ? 4.037 5.998 3.426 1.00 83.19 111 ILE A O 1
ATOM 923 N N . LEU A 1 112 ? 2.934 4.465 4.607 1.00 81.31 112 LEU A N 1
ATOM 924 C CA . LEU A 1 112 ? 3.687 3.344 4.052 1.00 81.31 112 LEU A CA 1
ATOM 925 C C . LEU A 1 112 ? 3.481 3.218 2.537 1.00 81.31 112 LEU A C 1
ATOM 927 O O . LEU A 1 112 ? 4.406 2.821 1.836 1.00 81.31 112 LEU A O 1
ATOM 931 N N . CYS A 1 113 ? 2.296 3.557 2.024 1.00 84.62 113 CYS A N 1
ATOM 932 C CA . CYS A 1 113 ? 2.052 3.586 0.583 1.00 84.62 113 CYS A CA 1
ATOM 933 C C . CYS A 1 113 ? 2.821 4.722 -0.104 1.00 84.62 113 CYS A C 1
ATOM 935 O O . CYS A 1 113 ? 3.381 4.468 -1.164 1.00 84.62 113 CYS A O 1
ATOM 937 N N . GLU A 1 114 ? 2.926 5.905 0.512 1.00 84.62 114 GLU A N 1
ATOM 938 C CA . GLU A 1 114 ? 3.771 7.011 0.014 1.00 84.62 114 GLU A CA 1
ATOM 939 C C . GLU A 1 114 ? 5.239 6.591 -0.050 1.00 84.62 114 GLU A C 1
ATOM 941 O O . GLU A 1 114 ? 5.911 6.778 -1.060 1.00 84.62 114 GLU A O 1
ATOM 946 N N . PHE A 1 115 ? 5.727 5.937 1.005 1.00 81.88 115 PHE A N 1
ATOM 947 C CA . PHE A 1 115 ? 7.069 5.365 1.016 1.00 81.88 115 PHE A CA 1
ATOM 948 C C . PHE A 1 115 ? 7.261 4.320 -0.084 1.00 81.88 115 PHE A C 1
ATOM 950 O O . PHE A 1 115 ? 8.278 4.315 -0.770 1.00 81.88 115 PHE A O 1
ATOM 957 N N . GLY A 1 116 ? 6.283 3.429 -0.265 1.00 80.88 116 GLY A N 1
ATOM 958 C CA . GLY A 1 116 ? 6.303 2.414 -1.315 1.00 80.88 116 GLY A CA 1
ATOM 959 C C . GLY A 1 116 ? 6.341 3.010 -2.724 1.00 80.88 116 GLY A C 1
ATOM 960 O O . GLY A 1 116 ? 6.979 2.432 -3.602 1.00 80.88 116 GLY A O 1
ATOM 961 N N . ASP A 1 117 ? 5.698 4.158 -2.930 1.00 83.00 117 ASP A N 1
ATOM 962 C CA . ASP A 1 117 ? 5.744 4.914 -4.181 1.00 83.00 117 ASP A CA 1
ATOM 963 C C . ASP A 1 117 ? 7.159 5.450 -4.449 1.00 83.00 117 ASP A C 1
ATOM 965 O O . ASP A 1 117 ? 7.754 5.116 -5.471 1.00 83.00 117 ASP A O 1
ATOM 969 N N . ILE A 1 118 ? 7.767 6.121 -3.460 1.00 81.12 118 ILE A N 1
ATOM 970 C CA . ILE A 1 118 ? 9.168 6.583 -3.520 1.00 81.12 118 ILE A CA 1
ATOM 971 C C . ILE A 1 118 ? 10.130 5.408 -3.780 1.00 81.12 118 ILE A C 1
ATOM 973 O O . ILE A 1 118 ? 11.039 5.505 -4.603 1.00 81.12 118 ILE A O 1
ATOM 977 N N . LEU A 1 119 ? 9.925 4.261 -3.123 1.00 77.62 119 LEU A N 1
ATOM 978 C CA . LEU A 1 119 ? 10.709 3.047 -3.378 1.00 77.62 119 LEU A CA 1
ATOM 979 C C . LEU A 1 119 ? 10.508 2.490 -4.791 1.00 77.62 119 LEU A C 1
ATOM 981 O O . LEU A 1 119 ? 11.417 1.864 -5.332 1.00 77.62 119 LEU A O 1
ATOM 985 N N . GLY A 1 120 ? 9.325 2.677 -5.376 1.00 76.88 120 GLY A N 1
ATOM 986 C CA . GLY A 1 120 ? 9.038 2.303 -6.756 1.00 76.88 120 GLY A CA 1
ATOM 987 C C . GLY A 1 120 ? 9.937 3.021 -7.755 1.00 76.88 120 GLY A C 1
ATOM 988 O O . GLY A 1 120 ? 10.334 2.397 -8.736 1.00 76.88 120 GLY A O 1
ATOM 989 N N . ASP A 1 121 ? 10.300 4.268 -7.454 1.00 77.88 121 ASP A N 1
ATOM 990 C CA . ASP A 1 121 ? 11.238 5.067 -8.243 1.00 77.88 121 ASP A CA 1
ATOM 991 C C . ASP A 1 121 ? 12.698 4.673 -7.953 1.00 77.88 121 ASP A C 1
ATOM 993 O O . ASP A 1 121 ? 13.496 4.556 -8.874 1.00 77.88 121 ASP A O 1
ATOM 997 N N . ILE A 1 122 ? 13.056 4.416 -6.687 1.00 74.94 122 ILE A N 1
ATOM 998 C CA . ILE A 1 122 ? 14.449 4.150 -6.268 1.00 74.94 122 ILE A CA 1
ATOM 999 C C . ILE A 1 122 ? 14.929 2.736 -6.632 1.00 74.94 122 ILE A C 1
ATOM 1001 O O . ILE A 1 122 ? 16.065 2.552 -7.064 1.00 74.94 122 ILE A O 1
ATOM 1005 N N . LEU A 1 123 ? 14.103 1.704 -6.430 1.00 73.00 123 LEU A N 1
ATOM 1006 C CA . LEU A 1 123 ? 14.534 0.305 -6.573 1.00 73.00 123 LEU A CA 1
ATOM 1007 C C . LEU A 1 123 ? 15.011 -0.058 -7.991 1.00 73.00 123 LEU A C 1
ATOM 1009 O O . LEU A 1 123 ? 16.032 -0.742 -8.100 1.00 73.00 123 LEU A O 1
ATOM 1013 N N . PRO A 1 124 ? 14.364 0.403 -9.079 1.00 69.44 124 PRO A N 1
ATOM 1014 C CA . PRO A 1 124 ? 14.874 0.206 -10.435 1.00 69.44 124 PRO A CA 1
ATOM 1015 C C . PRO A 1 124 ? 16.242 0.851 -10.701 1.00 69.44 124 PRO A C 1
ATOM 1017 O O . PRO A 1 124 ? 16.912 0.435 -11.645 1.00 69.44 124 PRO A O 1
ATOM 1020 N N . LEU A 1 125 ? 16.643 1.842 -9.894 1.00 65.06 125 LEU A N 1
ATOM 1021 C CA . LEU A 1 125 ? 17.890 2.600 -10.048 1.00 65.06 125 LEU A CA 1
ATOM 1022 C C . LEU A 1 125 ? 19.069 1.994 -9.285 1.00 65.06 125 LEU A C 1
ATOM 1024 O O . LEU A 1 125 ? 20.210 2.395 -9.492 1.00 65.06 125 LEU A O 1
ATOM 1028 N N . THR A 1 126 ? 18.826 1.032 -8.392 1.00 61.81 126 THR A N 1
ATOM 1029 C CA . THR A 1 126 ? 19.939 0.366 -7.707 1.00 61.81 126 THR A CA 1
ATOM 1030 C C . THR A 1 126 ? 20.780 -0.435 -8.716 1.00 61.81 126 THR A C 1
ATOM 1032 O O . THR A 1 126 ? 20.207 -1.164 -9.535 1.00 61.81 126 THR A O 1
ATOM 1035 N N . PRO A 1 127 ? 22.128 -0.349 -8.666 1.00 53.28 127 PRO A N 1
ATOM 1036 C CA . PRO A 1 127 ? 23.040 -0.899 -9.686 1.00 53.28 127 PRO A CA 1
ATOM 1037 C C . PRO A 1 127 ? 22.911 -2.414 -9.931 1.00 53.28 127 PRO A C 1
ATOM 1039 O O . PRO A 1 127 ? 23.438 -2.947 -10.903 1.00 53.28 127 PRO A O 1
ATOM 1042 N N . LEU A 1 128 ? 22.162 -3.116 -9.081 1.00 50.56 128 LEU A N 1
ATOM 1043 C CA . LEU A 1 128 ? 21.855 -4.538 -9.195 1.00 50.56 128 LEU A CA 1
ATOM 1044 C C . LEU A 1 128 ? 20.820 -4.872 -10.289 1.00 50.56 128 LEU A C 1
ATOM 1046 O O . LEU A 1 128 ? 20.674 -6.046 -10.626 1.00 50.56 128 LEU A O 1
ATOM 1050 N N . VAL A 1 129 ? 20.087 -3.889 -10.835 1.00 52.19 129 VAL A N 1
ATOM 1051 C CA . VAL A 1 129 ? 18.916 -4.142 -11.698 1.00 52.19 129 VAL A CA 1
ATOM 1052 C C . VAL A 1 129 ? 19.130 -3.823 -13.186 1.00 52.19 129 VAL A C 1
ATOM 1054 O O . VAL A 1 129 ? 18.599 -4.564 -14.015 1.00 52.19 129 VAL A O 1
ATOM 1057 N N . LYS A 1 130 ? 19.907 -2.799 -13.578 1.00 43.91 130 LYS A N 1
ATOM 1058 C CA . LYS A 1 130 ? 20.235 -2.529 -14.999 1.00 43.91 130 LYS A CA 1
ATOM 1059 C C . LYS A 1 130 ? 21.569 -1.797 -15.178 1.00 43.91 130 LYS A C 1
ATOM 1061 O O . LYS A 1 130 ? 21.818 -0.792 -14.530 1.00 43.91 130 LYS A O 1
ATOM 1066 N N . GLY A 1 131 ? 22.362 -2.249 -16.155 1.00 45.53 131 GLY A N 1
ATOM 1067 C CA . GLY A 1 131 ? 23.608 -1.622 -16.626 1.00 45.53 131 GLY A CA 1
ATOM 1068 C C . GLY A 1 131 ? 23.413 -0.373 -17.499 1.00 45.53 131 GLY A C 1
ATOM 1069 O O . GLY A 1 131 ? 24.066 -0.244 -18.530 1.00 45.53 131 GLY A O 1
ATOM 1070 N N . GLY A 1 132 ? 22.486 0.514 -17.129 1.00 49.53 132 GLY A N 1
ATOM 1071 C CA . GLY A 1 132 ? 22.357 1.844 -17.727 1.00 49.53 132 GLY A CA 1
ATOM 1072 C C . GLY A 1 132 ? 22.909 2.876 -16.752 1.00 49.53 132 GLY A C 1
ATOM 1073 O O . GLY A 1 132 ? 22.401 2.971 -15.642 1.00 49.53 132 GLY A O 1
ATOM 1074 N N . GLY A 1 133 ? 23.961 3.603 -17.134 1.00 52.50 133 GLY A N 1
ATOM 1075 C CA . GLY A 1 133 ? 24.546 4.647 -16.290 1.00 52.50 133 GLY A CA 1
ATOM 1076 C C . GLY A 1 133 ? 23.514 5.722 -15.940 1.00 52.50 133 GLY A C 1
ATOM 1077 O O . GLY A 1 133 ? 22.798 6.200 -16.819 1.00 52.50 133 GLY A O 1
ATOM 1078 N N . PHE A 1 134 ? 23.436 6.076 -14.659 1.00 57.50 134 PHE A N 1
ATOM 1079 C CA . PHE A 1 134 ? 22.480 7.054 -14.141 1.00 57.50 134 PHE A CA 1
ATOM 1080 C C . PHE A 1 134 ? 23.081 8.458 -14.076 1.00 57.50 134 PHE A C 1
ATOM 1082 O O . PHE A 1 134 ? 24.268 8.635 -13.793 1.00 57.50 134 PHE A O 1
ATOM 1089 N N . CYS A 1 135 ? 22.236 9.472 -14.273 1.00 62.97 135 CYS A N 1
ATOM 1090 C CA . CYS A 1 135 ? 22.590 10.854 -13.980 1.00 62.97 135 CYS A CA 1
ATOM 1091 C C . CYS A 1 135 ? 22.569 11.064 -12.461 1.00 62.97 135 CYS A C 1
ATOM 1093 O O . CYS A 1 135 ? 21.544 10.872 -11.810 1.00 62.97 135 CYS A O 1
ATOM 1095 N N . ARG A 1 136 ? 23.700 11.500 -11.898 1.00 66.69 136 ARG A N 1
ATOM 1096 C CA . ARG A 1 136 ? 23.878 11.792 -10.465 1.00 66.69 136 ARG A CA 1
ATOM 1097 C C . ARG A 1 136 ? 22.761 12.669 -9.869 1.00 66.69 136 ARG A C 1
ATOM 1099 O O . ARG A 1 136 ? 22.357 12.462 -8.729 1.00 66.69 136 ARG A O 1
ATOM 1106 N N . GLU A 1 137 ? 22.238 13.602 -10.658 1.00 72.00 137 GLU A N 1
ATOM 1107 C CA . GLU A 1 137 ? 21.154 14.518 -10.285 1.00 72.00 137 GLU A CA 1
ATOM 1108 C C . GLU A 1 137 ? 19.828 13.800 -9.954 1.00 72.00 137 GLU A C 1
ATOM 1110 O O . GLU A 1 137 ? 19.107 14.207 -9.044 1.00 72.00 137 GLU A O 1
ATOM 1115 N N . GLU A 1 138 ? 19.518 12.692 -10.635 1.00 70.50 138 GLU A N 1
ATOM 1116 C CA . GLU A 1 138 ? 18.274 11.935 -10.432 1.00 70.50 138 GLU A CA 1
ATOM 1117 C C . GLU A 1 138 ? 18.294 11.166 -9.100 1.00 70.50 138 GLU A C 1
ATOM 1119 O O . GLU A 1 138 ? 17.317 11.166 -8.347 1.00 70.50 138 GLU A O 1
ATOM 1124 N N . VAL A 1 139 ? 19.453 10.600 -8.753 1.00 71.94 139 VAL A N 1
ATOM 1125 C CA . VAL A 1 139 ? 19.691 9.939 -7.459 1.00 71.94 139 VAL A CA 1
ATOM 1126 C C . VAL A 1 139 ? 19.652 10.950 -6.308 1.00 71.94 139 VAL A C 1
ATOM 1128 O O . VAL A 1 139 ? 19.068 10.673 -5.254 1.00 71.94 139 VAL A O 1
ATOM 1131 N N . GLU A 1 140 ? 20.229 12.139 -6.502 1.00 75.31 140 GLU A N 1
ATOM 1132 C CA . GLU A 1 140 ? 20.188 13.223 -5.514 1.00 75.31 140 GLU A CA 1
ATOM 1133 C C . GLU A 1 140 ? 18.747 13.711 -5.274 1.00 75.31 140 GLU A C 1
ATOM 1135 O O . GLU A 1 140 ? 18.324 13.816 -4.121 1.00 75.31 140 GLU A O 1
ATOM 1140 N N . ASN A 1 141 ? 17.945 13.910 -6.328 1.00 80.44 141 ASN A N 1
ATOM 1141 C CA . ASN A 1 141 ? 16.538 14.311 -6.203 1.00 80.44 141 ASN A CA 1
ATOM 1142 C C . ASN A 1 141 ? 15.706 13.281 -5.418 1.00 80.44 141 ASN A C 1
ATOM 1144 O O . ASN A 1 141 ? 14.958 13.638 -4.505 1.00 80.44 141 ASN A O 1
ATOM 1148 N N . LEU A 1 142 ? 15.871 11.991 -5.718 1.00 74.12 142 LEU A N 1
ATOM 1149 C CA . LEU A 1 142 ? 15.141 10.924 -5.030 1.00 74.12 142 LEU A CA 1
ATOM 1150 C C . LEU A 1 142 ? 15.543 10.778 -3.562 1.00 74.12 142 LEU A C 1
ATOM 1152 O O . LEU A 1 142 ? 14.683 10.545 -2.711 1.00 74.12 142 LEU A O 1
ATOM 1156 N N . THR A 1 143 ? 16.823 10.980 -3.251 1.00 78.50 143 THR A N 1
ATOM 1157 C CA . THR A 1 143 ? 17.305 10.991 -1.864 1.00 78.50 143 THR A CA 1
ATOM 1158 C C . THR A 1 143 ? 16.696 12.164 -1.089 1.00 78.50 143 THR A C 1
ATOM 1160 O O . THR A 1 143 ? 16.199 11.975 0.018 1.00 78.50 143 THR A O 1
ATOM 1163 N N . LEU A 1 144 ? 16.618 13.352 -1.700 1.00 83.00 144 LEU A N 1
ATOM 1164 C CA . LEU A 1 144 ? 15.961 14.519 -1.100 1.00 83.00 144 LEU A CA 1
ATOM 1165 C C . LEU A 1 144 ? 14.457 14.302 -0.885 1.00 83.00 144 LEU A C 1
ATOM 1167 O O . LEU A 1 144 ? 13.923 14.690 0.156 1.00 83.00 144 LEU A O 1
ATOM 1171 N N . ARG A 1 145 ? 13.762 13.667 -1.841 1.00 83.81 145 ARG A N 1
ATOM 1172 C CA . ARG A 1 145 ? 12.344 13.288 -1.693 1.00 83.81 145 ARG A CA 1
ATOM 1173 C C . ARG A 1 145 ? 12.146 12.345 -0.507 1.00 83.81 145 ARG A C 1
ATOM 1175 O O . ARG A 1 145 ? 11.203 12.533 0.262 1.00 83.81 145 ARG A O 1
ATOM 1182 N N . LEU A 1 146 ? 13.038 11.370 -0.341 1.00 82.62 146 LEU A N 1
ATOM 1183 C CA . LEU A 1 146 ? 13.005 10.421 0.767 1.00 82.62 146 LEU A CA 1
ATOM 1184 C C . LEU A 1 146 ? 13.261 11.097 2.124 1.00 82.62 146 LEU A C 1
ATOM 1186 O O . LEU A 1 146 ? 12.507 10.858 3.069 1.00 82.62 146 LEU A O 1
ATOM 1190 N N . ASP A 1 147 ? 14.276 11.959 2.215 1.00 82.75 147 ASP A N 1
ATOM 1191 C CA . ASP A 1 147 ? 14.591 12.712 3.436 1.00 82.75 147 ASP A CA 1
ATOM 1192 C C . ASP A 1 147 ? 13.438 13.644 3.825 1.00 82.75 147 ASP A C 1
ATOM 1194 O O . ASP A 1 147 ? 13.039 13.713 4.991 1.00 82.75 147 ASP A O 1
ATOM 1198 N N . LYS A 1 148 ? 12.856 14.345 2.843 1.00 85.88 148 LYS A N 1
ATOM 1199 C CA . LYS A 1 148 ? 11.685 15.201 3.055 1.00 85.88 148 LYS A CA 1
ATOM 1200 C C . LYS A 1 148 ? 10.511 14.397 3.609 1.00 85.88 148 LYS A C 1
ATOM 1202 O O . LYS A 1 148 ? 9.961 14.771 4.643 1.00 85.88 148 LYS A O 1
ATOM 1207 N N . TRP A 1 149 ? 10.176 13.280 2.963 1.00 86.12 149 TRP A N 1
ATOM 1208 C CA . TRP A 1 149 ? 9.108 12.393 3.415 1.00 86.12 149 TRP A CA 1
ATOM 1209 C C . TRP A 1 149 ? 9.354 11.895 4.845 1.00 86.12 149 TRP A C 1
ATOM 1211 O O . TRP A 1 149 ? 8.447 11.926 5.679 1.00 86.12 149 TRP A O 1
ATOM 1221 N N . TYR A 1 150 ? 10.583 11.494 5.176 1.00 81.50 150 TYR A N 1
ATOM 1222 C CA . TYR A 1 150 ? 10.906 11.038 6.525 1.00 81.50 150 TYR A CA 1
ATOM 1223 C C . TYR A 1 150 ? 10.714 12.147 7.553 1.00 81.50 150 TYR A C 1
ATOM 1225 O O . TYR A 1 150 ? 10.050 11.926 8.561 1.00 81.50 150 TYR A O 1
ATOM 1233 N N . ASN A 1 151 ? 11.220 13.351 7.289 1.00 81.69 151 ASN A N 1
ATOM 1234 C CA . ASN A 1 151 ? 11.094 14.479 8.210 1.00 81.69 151 ASN A CA 1
ATOM 1235 C C . ASN A 1 151 ? 9.634 14.887 8.446 1.00 81.69 151 ASN A C 1
ATOM 1237 O O . ASN A 1 151 ? 9.237 15.107 9.592 1.00 81.69 151 ASN A O 1
ATOM 1241 N N . GLU A 1 152 ? 8.824 14.944 7.386 1.00 82.38 152 GLU A N 1
ATOM 1242 C CA . GLU A 1 152 ? 7.398 15.285 7.474 1.00 82.38 152 GLU A CA 1
ATOM 1243 C C . GLU A 1 152 ? 6.614 14.241 8.270 1.00 82.38 152 GLU A C 1
ATOM 1245 O O . GLU A 1 152 ? 5.698 14.571 9.029 1.00 82.38 152 GLU A O 1
ATOM 1250 N N . THR A 1 153 ? 7.006 12.975 8.147 1.00 76.62 153 THR A N 1
ATOM 1251 C CA . THR A 1 153 ? 6.189 11.881 8.656 1.00 76.62 153 THR A CA 1
ATOM 1252 C C . THR A 1 153 ? 6.668 11.307 9.983 1.00 76.62 153 THR A C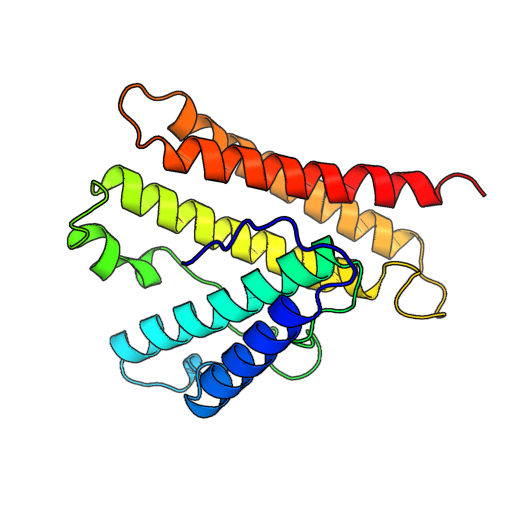 1
ATOM 1254 O O . THR A 1 153 ? 5.869 10.775 10.756 1.00 76.62 153 THR A O 1
ATOM 1257 N N . TYR A 1 154 ? 7.943 11.488 10.325 1.00 71.62 154 TYR A N 1
ATOM 1258 C CA . TYR A 1 154 ? 8.548 11.030 11.576 1.00 71.62 154 TYR A CA 1
ATOM 1259 C C . TYR A 1 154 ? 7.802 11.543 12.817 1.00 71.62 154 TYR A C 1
ATOM 1261 O O . TYR A 1 154 ? 7.583 10.788 13.769 1.00 71.62 154 TYR A O 1
ATOM 1269 N N . ALA A 1 155 ? 7.332 12.794 12.792 1.00 69.25 155 ALA A N 1
ATOM 1270 C CA . ALA A 1 155 ? 6.524 13.350 13.875 1.00 69.25 155 ALA A CA 1
ATOM 1271 C C . ALA A 1 155 ? 5.217 12.560 14.072 1.00 69.25 155 ALA A C 1
ATOM 1273 O O . ALA A 1 155 ? 4.874 12.199 15.200 1.00 69.25 155 ALA A O 1
ATOM 1274 N N . ILE A 1 156 ? 4.537 12.222 12.972 1.00 69.56 156 ILE A N 1
ATOM 1275 C CA . ILE A 1 156 ? 3.251 11.510 12.952 1.00 69.56 156 ILE A CA 1
ATOM 1276 C C . ILE A 1 156 ? 3.394 10.086 13.511 1.00 69.56 156 ILE A C 1
ATOM 1278 O O . ILE A 1 156 ? 2.495 9.604 14.197 1.00 69.56 156 ILE A O 1
ATOM 1282 N N . PHE A 1 157 ? 4.535 9.427 13.289 1.00 65.56 157 PHE A N 1
ATOM 1283 C CA . PHE A 1 157 ? 4.820 8.093 13.830 1.00 65.56 157 PHE A CA 1
ATOM 1284 C C . PHE A 1 157 ? 5.202 8.085 15.306 1.00 65.56 157 PHE A C 1
ATOM 1286 O O . PHE A 1 157 ? 4.795 7.188 16.049 1.00 65.56 157 PHE A O 1
ATOM 1293 N N . ARG A 1 158 ? 5.989 9.074 15.742 1.00 66.56 158 ARG A N 1
ATOM 1294 C CA . ARG A 1 158 ? 6.507 9.123 17.112 1.00 66.56 158 ARG A CA 1
ATOM 1295 C C . ARG A 1 158 ? 5.430 9.544 18.109 1.00 66.56 158 ARG A C 1
ATOM 1297 O O . ARG A 1 158 ? 5.370 8.986 19.204 1.00 66.56 158 ARG A O 1
ATOM 1304 N N . LEU A 1 159 ? 4.567 10.489 17.728 1.00 61.47 159 LEU A N 1
ATOM 1305 C CA . LEU A 1 159 ? 3.512 11.051 18.580 1.00 61.47 159 LEU A CA 1
ATOM 1306 C C . LEU A 1 159 ? 2.625 9.968 19.244 1.00 61.47 159 LEU A C 1
ATOM 1308 O O . LEU A 1 159 ? 2.509 9.988 20.469 1.00 61.47 159 LEU A O 1
ATOM 1312 N N . PRO A 1 160 ? 2.087 8.964 18.521 1.00 60.53 160 PRO A N 1
ATOM 1313 C CA . PRO A 1 160 ? 1.296 7.881 19.117 1.00 60.53 160 PRO A CA 1
ATOM 1314 C C . PRO A 1 160 ? 2.078 6.962 20.068 1.00 60.53 160 PRO A C 1
ATOM 1316 O O . PRO A 1 160 ? 1.509 6.443 21.025 1.00 60.53 160 PRO A O 1
ATOM 1319 N N . THR A 1 161 ? 3.378 6.750 19.833 1.00 58.47 161 THR A N 1
ATOM 1320 C CA . THR A 1 161 ? 4.214 5.888 20.698 1.00 58.47 161 THR A CA 1
ATOM 1321 C C . THR A 1 161 ? 4.559 6.527 22.044 1.00 58.47 161 THR A C 1
ATOM 1323 O O . THR A 1 161 ? 4.916 5.820 22.982 1.00 58.47 161 THR A O 1
ATOM 1326 N N . LEU A 1 162 ? 4.434 7.855 22.139 1.00 55.50 162 LEU A N 1
ATOM 1327 C CA . LEU A 1 162 ? 4.675 8.645 23.348 1.00 55.50 162 LEU A CA 1
ATOM 1328 C C . LEU A 1 162 ? 3.411 8.817 24.206 1.00 55.50 162 LEU A C 1
ATOM 1330 O O . LEU A 1 162 ? 3.510 9.248 25.353 1.00 55.50 162 LEU A O 1
ATOM 1334 N N . MET A 1 163 ? 2.229 8.491 23.673 1.00 57.06 163 MET A N 1
ATOM 1335 C CA . MET A 1 163 ? 0.971 8.581 24.413 1.00 57.06 163 MET A CA 1
ATOM 1336 C C . MET A 1 163 ? 0.769 7.349 25.302 1.00 57.06 163 MET A C 1
ATOM 1338 O O . MET A 1 163 ? 0.837 6.209 24.844 1.00 57.06 163 MET A O 1
ATOM 1342 N N . THR A 1 164 ? 0.492 7.574 26.586 1.00 52.41 164 THR A N 1
ATOM 1343 C CA . THR A 1 164 ? 0.156 6.519 27.548 1.00 52.41 164 THR A CA 1
ATOM 1344 C C . THR A 1 164 ? -1.180 5.865 27.170 1.00 52.41 164 THR A C 1
ATOM 1346 O O . THR A 1 164 ? -2.190 6.543 27.005 1.00 52.41 164 THR A O 1
ATOM 1349 N N . GLY A 1 165 ? -1.194 4.534 27.022 1.00 60.91 165 GLY A N 1
ATOM 1350 C CA . GLY A 1 165 ? -2.413 3.756 26.738 1.00 60.91 165 GLY A CA 1
ATOM 1351 C C . GLY A 1 165 ? -2.615 3.301 25.287 1.00 60.91 165 GLY A C 1
ATOM 1352 O O . GLY A 1 165 ? -3.665 2.740 24.983 1.00 60.91 165 GLY A O 1
ATOM 1353 N N . THR A 1 166 ? -1.641 3.493 24.393 1.00 65.31 166 THR A N 1
ATOM 1354 C CA . THR A 1 166 ? -1.731 3.035 22.996 1.00 65.31 166 THR A CA 1
ATOM 1355 C C . THR A 1 166 ? -1.414 1.546 22.822 1.00 65.31 166 THR A C 1
ATOM 1357 O O . THR A 1 166 ? -0.674 0.929 23.596 1.00 65.31 166 THR A O 1
ATOM 1360 N N . HIS A 1 167 ? -1.994 0.929 21.788 1.00 70.44 167 HIS A N 1
ATOM 1361 C CA . HIS A 1 167 ? -1.794 -0.496 21.523 1.00 70.44 167 HIS A CA 1
ATOM 1362 C C . HIS A 1 167 ? -0.346 -0.798 21.081 1.00 70.44 167 HIS A C 1
ATOM 1364 O O . HIS A 1 167 ? 0.161 -0.205 20.128 1.00 70.44 167 HIS A O 1
ATOM 1370 N N . LYS A 1 168 ? 0.303 -1.801 21.699 1.00 73.56 168 LYS A N 1
ATOM 1371 C CA . LYS A 1 168 ? 1.726 -2.177 21.490 1.00 73.56 168 LYS A CA 1
ATOM 1372 C C . LYS A 1 168 ? 2.142 -2.388 20.023 1.00 73.56 168 LYS A C 1
ATOM 1374 O O . LYS A 1 168 ? 3.314 -2.251 19.682 1.00 73.56 168 LYS A O 1
ATOM 1379 N N . SER A 1 169 ? 1.200 -2.720 19.138 1.00 72.81 169 SER A N 1
ATOM 1380 C CA . SER A 1 169 ? 1.474 -2.860 17.699 1.00 72.81 169 SER A CA 1
ATOM 1381 C C . SER A 1 169 ? 1.910 -1.553 17.032 1.00 72.81 169 SER A C 1
ATOM 1383 O O . SER A 1 169 ? 2.616 -1.601 16.034 1.00 72.81 169 SER A O 1
ATOM 1385 N N . LEU A 1 170 ? 1.502 -0.395 17.558 1.00 71.94 170 LEU A N 1
ATOM 1386 C CA . LEU A 1 170 ? 1.871 0.909 17.003 1.00 71.94 170 LEU A CA 1
ATOM 1387 C C . LEU A 1 170 ? 3.374 1.174 17.147 1.00 71.94 170 LEU A C 1
ATOM 1389 O O . LEU A 1 170 ? 4.013 1.606 16.190 1.00 71.94 170 LEU A O 1
ATOM 1393 N N . THR A 1 171 ? 3.958 0.809 18.292 1.00 73.31 171 THR A N 1
ATOM 1394 C CA . THR A 1 171 ? 5.411 0.851 18.511 1.00 73.31 171 THR A CA 1
ATOM 1395 C C . THR A 1 171 ? 6.152 -0.039 17.517 1.00 73.31 171 THR A C 1
ATOM 1397 O O . THR A 1 171 ? 7.150 0.380 16.938 1.00 73.31 171 THR A O 1
ATOM 1400 N N . LEU A 1 172 ? 5.637 -1.249 17.264 1.00 74.56 172 LEU A N 1
ATOM 1401 C CA . LEU A 1 172 ? 6.214 -2.160 16.274 1.00 74.56 172 LEU A CA 1
ATOM 1402 C C . LEU A 1 172 ? 6.218 -1.526 14.873 1.00 74.56 172 LEU A C 1
ATOM 1404 O O . LEU A 1 172 ? 7.249 -1.536 14.206 1.00 74.56 172 LEU A O 1
ATOM 1408 N N . PHE A 1 173 ? 5.091 -0.958 14.435 1.00 71.31 173 PHE A N 1
ATOM 1409 C CA . PHE A 1 173 ? 4.992 -0.343 13.110 1.00 71.31 173 PHE A CA 1
ATOM 1410 C C . PHE A 1 173 ? 5.930 0.857 12.948 1.00 71.31 173 PHE A C 1
ATOM 1412 O O . PHE A 1 173 ? 6.586 0.966 11.915 1.00 71.31 173 PHE A O 1
ATOM 1419 N N . SER A 1 174 ? 6.043 1.706 13.975 1.00 72.44 174 SER A N 1
ATOM 1420 C CA . SER A 1 174 ? 6.983 2.832 13.967 1.00 72.44 174 SER A CA 1
ATOM 1421 C C . SER A 1 174 ? 8.431 2.355 13.857 1.00 72.44 174 SER A C 1
ATOM 1423 O O . SER A 1 174 ? 9.189 2.872 13.042 1.00 72.44 174 SER A O 1
ATOM 1425 N N . AS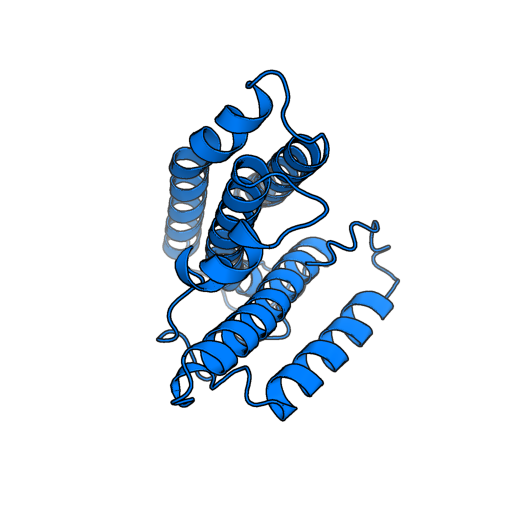N A 1 175 ? 8.817 1.347 14.645 1.00 75.31 175 ASN A N 1
ATOM 1426 C CA . ASN A 1 175 ? 10.186 0.832 14.640 1.00 75.31 175 ASN A CA 1
ATOM 1427 C C . ASN A 1 175 ? 10.553 0.212 13.287 1.00 75.31 175 ASN A C 1
ATOM 1429 O O . ASN A 1 175 ? 11.636 0.473 12.772 1.00 75.31 175 ASN A O 1
ATOM 1433 N N . ILE A 1 176 ? 9.636 -0.558 12.691 1.00 74.94 176 ILE A N 1
ATOM 1434 C CA . ILE A 1 176 ? 9.825 -1.175 11.372 1.00 74.94 176 ILE A CA 1
ATOM 1435 C C . ILE A 1 176 ? 10.050 -0.111 10.292 1.00 74.94 176 ILE A C 1
ATOM 1437 O O . ILE A 1 176 ? 10.940 -0.261 9.457 1.00 74.94 176 ILE A O 1
ATOM 1441 N N . LEU A 1 177 ? 9.275 0.972 10.315 1.00 72.19 177 LEU A N 1
ATOM 1442 C CA . LEU A 1 177 ? 9.421 2.056 9.350 1.00 72.19 177 LEU A CA 1
ATOM 1443 C C . LEU A 1 177 ? 10.789 2.744 9.465 1.00 72.19 177 LEU A C 1
ATOM 1445 O O . LEU A 1 177 ? 11.457 2.945 8.452 1.00 72.19 177 LEU A O 1
ATOM 1449 N N . CYS A 1 178 ? 11.239 3.029 10.691 1.00 72.12 178 CYS A N 1
ATOM 1450 C CA . CYS A 1 178 ? 12.583 3.557 10.930 1.00 72.12 178 CYS A CA 1
ATOM 1451 C C . CYS A 1 178 ? 13.663 2.609 10.394 1.00 72.12 178 CYS A C 1
ATOM 1453 O O . CYS A 1 178 ? 14.624 3.065 9.780 1.00 72.12 178 CYS A O 1
ATOM 1455 N N . THR A 1 179 ? 13.493 1.293 10.573 1.00 76.25 179 THR A N 1
ATOM 1456 C CA . THR A 1 179 ? 14.422 0.297 10.022 1.00 76.25 179 THR A CA 1
ATOM 1457 C C . THR A 1 179 ? 14.455 0.340 8.494 1.00 76.25 179 THR A C 1
ATOM 1459 O O . THR A 1 179 ? 15.539 0.301 7.920 1.00 76.25 179 THR A O 1
ATOM 1462 N N . TYR A 1 180 ? 13.307 0.460 7.818 1.00 74.75 180 TYR A N 1
ATOM 1463 C CA . TYR A 1 180 ? 13.280 0.565 6.356 1.00 74.75 180 TYR A CA 1
ATOM 1464 C C . TYR A 1 180 ? 13.957 1.836 5.847 1.00 74.75 180 TYR A C 1
ATOM 1466 O O . TYR A 1 180 ? 14.739 1.762 4.906 1.00 74.75 180 TYR A O 1
ATOM 1474 N N . TYR A 1 181 ? 13.729 2.978 6.493 1.00 73.25 181 TYR A N 1
ATOM 1475 C CA . TYR A 1 181 ? 14.404 4.227 6.141 1.00 73.25 181 TYR A CA 1
ATOM 1476 C C . TYR A 1 181 ? 15.929 4.133 6.313 1.00 73.25 181 TYR A C 1
ATOM 1478 O O . TYR A 1 181 ? 16.692 4.416 5.387 1.00 73.25 181 TYR A O 1
ATOM 1486 N N . GLN A 1 182 ? 16.382 3.637 7.469 1.00 74.19 182 GLN A N 1
ATOM 1487 C CA . GLN A 1 182 ? 17.802 3.411 7.754 1.00 74.19 182 GLN A CA 1
ATOM 1488 C C . GLN A 1 182 ? 18.443 2.362 6.847 1.00 74.19 182 GLN A C 1
ATOM 1490 O O . GLN A 1 182 ? 19.659 2.313 6.758 1.00 74.19 182 GLN A O 1
ATOM 1495 N N . TYR A 1 183 ? 17.667 1.504 6.195 1.00 72.69 183 TYR A N 1
ATOM 1496 C CA . TYR A 1 183 ? 18.190 0.529 5.245 1.00 72.69 183 TYR A CA 1
ATOM 1497 C C . TYR A 1 183 ? 18.445 1.142 3.858 1.00 72.69 183 TYR A C 1
ATOM 1499 O O . TYR A 1 183 ? 19.301 0.660 3.114 1.00 72.69 183 TYR A O 1
ATOM 1507 N N . VAL A 1 184 ? 17.728 2.218 3.518 1.00 69.25 184 VAL A N 1
ATOM 1508 C CA . VAL A 1 184 ? 17.835 2.912 2.227 1.00 69.25 184 VAL A CA 1
ATOM 1509 C C . VAL A 1 184 ? 18.990 3.929 2.231 1.00 69.25 184 VAL A C 1
ATOM 1511 O O . VAL A 1 184 ? 19.772 3.954 1.284 1.00 69.25 184 VAL A O 1
ATOM 1514 N N . ILE A 1 185 ? 19.169 4.704 3.311 1.00 66.19 185 ILE A N 1
ATOM 1515 C CA . ILE A 1 185 ? 20.161 5.804 3.392 1.00 66.19 185 ILE A CA 1
ATOM 1516 C C . ILE A 1 185 ? 21.643 5.392 3.319 1.00 66.19 185 ILE A C 1
ATOM 1518 O O . ILE A 1 185 ? 22.396 6.006 2.564 1.00 66.19 185 ILE A O 1
ATOM 1522 N N . PRO A 1 186 ? 22.132 4.388 4.073 1.00 54.81 186 PRO A N 1
ATOM 1523 C CA . PRO A 1 186 ? 23.543 4.011 4.039 1.00 54.81 186 PRO A CA 1
ATOM 1524 C C . PRO A 1 186 ? 23.982 3.563 2.648 1.00 54.81 186 PRO A C 1
ATOM 1526 O O . PRO A 1 186 ? 25.164 3.613 2.341 1.00 54.81 186 PRO A O 1
ATOM 1529 N N . ARG A 1 187 ? 23.038 3.136 1.803 1.00 52.59 187 ARG A N 1
ATOM 1530 C CA . ARG A 1 187 ? 23.321 2.584 0.481 1.00 52.59 187 ARG A CA 1
ATOM 1531 C C . ARG A 1 187 ? 23.330 3.618 -0.630 1.00 52.59 187 ARG A C 1
ATOM 1533 O O . ARG A 1 187 ? 24.184 3.505 -1.493 1.00 52.59 187 ARG A O 1
ATOM 1540 N N . SER A 1 188 ? 22.508 4.665 -0.567 1.00 47.34 188 SER A N 1
ATOM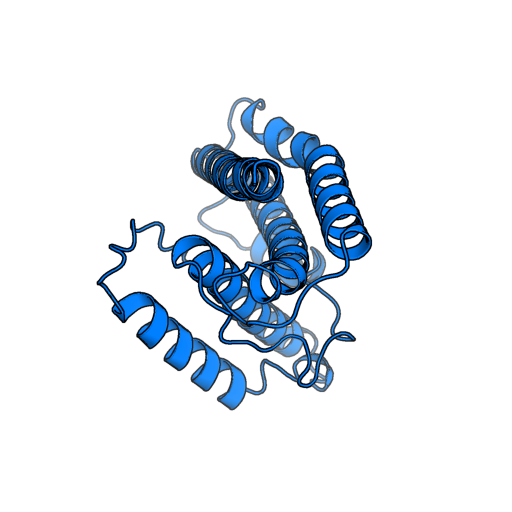 1541 C CA . SER A 1 188 ? 22.680 5.827 -1.453 1.00 47.34 188 SER A CA 1
ATOM 1542 C C . SER A 1 188 ? 23.979 6.597 -1.155 1.00 47.34 188 SER A C 1
ATOM 1544 O O . SER A 1 188 ? 24.517 7.282 -2.021 1.00 47.34 188 SER A O 1
ATOM 1546 N N . CYS A 1 189 ? 24.523 6.467 0.060 1.00 38.75 189 CYS A N 1
ATOM 1547 C CA . CYS A 1 189 ? 25.816 7.036 0.451 1.00 38.75 189 CYS A CA 1
ATOM 1548 C C . CYS A 1 189 ? 27.030 6.120 0.207 1.00 38.75 189 CYS A C 1
ATOM 1550 O O . CYS A 1 189 ? 28.144 6.638 0.206 1.00 38.75 189 CYS A O 1
ATOM 1552 N N . CYS A 1 190 ? 26.859 4.804 0.025 1.00 39.91 190 CYS A N 1
ATOM 1553 C CA . CYS A 1 190 ? 27.987 3.876 -0.156 1.00 39.91 190 CYS A CA 1
ATOM 1554 C C . CYS A 1 190 ? 28.504 3.810 -1.602 1.00 39.91 190 CYS A C 1
ATOM 1556 O O . CYS A 1 190 ? 29.678 3.517 -1.786 1.00 39.91 190 CYS A O 1
ATOM 1558 N N . ASP A 1 191 ? 27.705 4.199 -2.601 1.00 41.81 191 ASP A N 1
ATOM 1559 C CA . ASP A 1 191 ? 28.169 4.421 -3.990 1.00 41.81 191 ASP A CA 1
ATOM 1560 C C . ASP A 1 191 ? 28.995 5.722 -4.142 1.00 41.81 191 ASP A C 1
ATOM 1562 O O . ASP A 1 191 ? 29.193 6.244 -5.235 1.00 41.81 191 ASP A O 1
ATOM 1566 N N . ARG A 1 192 ? 29.462 6.296 -3.024 1.00 42.06 192 ARG A N 1
ATOM 1567 C CA . ARG A 1 192 ? 30.207 7.562 -2.958 1.00 42.06 192 ARG A CA 1
ATOM 1568 C C . ARG A 1 192 ? 31.719 7.365 -2.778 1.00 42.06 192 ARG A C 1
ATOM 1570 O O . ARG A 1 192 ? 32.436 8.348 -2.604 1.00 42.06 192 ARG A O 1
ATOM 1577 N N . THR A 1 193 ? 32.199 6.122 -2.812 1.00 37.50 193 THR A N 1
ATOM 1578 C CA . THR A 1 193 ? 33.627 5.778 -2.784 1.00 37.50 193 THR A CA 1
ATOM 1579 C C . THR A 1 193 ? 33.935 4.688 -3.803 1.00 37.50 193 THR A C 1
ATOM 1581 O O . THR A 1 193 ? 34.049 3.526 -3.429 1.00 37.50 193 THR A O 1
ATOM 1584 N N . GLU A 1 194 ? 34.058 5.082 -5.066 1.00 34.12 194 GLU A N 1
ATOM 1585 C CA . GLU A 1 194 ? 34.970 4.508 -6.067 1.00 34.12 194 GLU A CA 1
ATOM 1586 C C . GLU A 1 194 ? 35.210 5.543 -7.175 1.00 34.12 194 GLU A C 1
ATOM 1588 O O . GLU A 1 194 ? 34.232 6.213 -7.581 1.00 34.12 194 GLU A O 1
#

Radius of gyration: 17.51 Å; chains: 1; bounding box: 55×34×45 Å

Organism: NCBI:txid1042133

pLDDT: mean 73.81, std 14.56, range [34.12, 92.69]

InterPro domains:
  IPR007219 Xylanolytic transcriptional activator, regulatory domain [PF04082] (25-121)
  IPR052761 Fungal Detoxification and Toxin Biosynthesis TFs [PTHR47425] (12-182)

Foldseek 3Di:
DPPPPDLPDLPDCVLVVVLVVLQVVLVVLVLVVLVPDPDPLSSLVSLVSNLVSLLSQLVVCLSNLHQGPDQPPDDPPPPDADDLVSCVVVLVPPPPAHNVLSSLVSVLSSLSSVVSVLSNQVSCVQPVNDPDDDDPVSLVVSVVVLVVSCVVCLCSLVVQVPDPPHDPVSVVSSVVVVVSSVSPPVRSVVVVPD

Secondary structure (DSSP, 8-state):
---------TT--HHHHHHHHHHHHHHHTTGGGGGG---HHHHHHHHHHHHHHHHHHHHHHHHHTS--SS-TTSS-TTSPPP-HHHHHHHHHH-SSS-HHHHHHHHHHHHHHHHHHHHHHHHGGGSTTT---PPPHHHHHHHHHHHHHHHHHHHHHHHHHHHSTT--THHHHHHHHHHHHHHHHHHHHTGGG--

Sequence (194 aa):
MMLTYRTVSFMDKKPLYWLSISIHYAKSADAHRYYEKQDTREKRYLKRLWWCCILRDRILALALHQSPLVNPGANDTSCPMLSINDFAHEIKKSRVYGHVDKQTIAQIVIILCEFGDILGDILPLTPLVKGGGFCREEVENLTLRLDKWYNETYAIFRLPTLMTGTHKSLTLFSNILCTYYQYVIPRSCCDRTE